Protein AF-A0A8C9SNJ6-F1 (afdb_monomer_lite)

Sequence (194 aa):
MWCLNHKYCTAIKCVCHSENINIASQFKDGAECLGDKQKNCTLKVKNITDTDAGEYRFRFITAKNKWTGQDGVTLNITELRVLMNSSSGNGTIREGDSVHLTCESLNCSLNQSEFIWVKDKQRLLETHSTLHFSSVSSRHEGNYSCALKGGGDRSEEFQLDIQGEKFTLYLLIQSNHNVLPRSILISFSIDTSA

Secondary structure (DSSP, 8-state):
-EEES-TT---SSBSB-TTS-SB-GGGTTTEEE---SSS---EEE-S--GGG-EEEEEEEE-SS-EEE-SS-EEEP---EEEEEEETTTTSPPBTT--EEEEEEESS---TTPPEEEEETTEE-S--SSEEEESS--GGG-EEEEEEETT--PPPPPEEE--B---EEEEEEEEEETTSSS-EEEEEEEEEE--

Structure (mmCIF, N/CA/C/O backbone):
data_AF-A0A8C9SNJ6-F1
#
_entry.id   AF-A0A8C9SNJ6-F1
#
loop_
_atom_site.group_PDB
_atom_site.id
_atom_site.type_symbol
_atom_site.label_atom_id
_atom_site.label_alt_id
_atom_site.label_comp_id
_atom_site.label_asym_id
_atom_site.label_entity_id
_atom_site.label_seq_id
_atom_site.pdbx_PDB_ins_code
_atom_site.Cartn_x
_atom_site.Cartn_y
_atom_site.Cartn_z
_atom_site.occupancy
_atom_site.B_iso_or_equiv
_atom_site.auth_seq_id
_atom_site.auth_comp_id
_atom_site.auth_asym_id
_atom_site.auth_atom_id
_atom_site.pdbx_PDB_model_num
ATOM 1 N N . MET A 1 1 ? 14.482 -0.528 -24.121 1.00 91.38 1 MET A N 1
ATOM 2 C CA . MET A 1 1 ? 14.442 -1.718 -23.243 1.00 91.38 1 MET A CA 1
ATOM 3 C C . MET A 1 1 ? 14.424 -1.273 -21.793 1.00 91.38 1 MET A C 1
ATOM 5 O O . MET A 1 1 ? 14.897 -0.179 -21.504 1.00 91.38 1 MET A O 1
ATOM 9 N N . TRP A 1 2 ? 13.897 -2.110 -20.908 1.00 94.50 2 TRP A N 1
ATOM 10 C CA . TRP A 1 2 ? 13.759 -1.843 -19.478 1.00 94.50 2 TRP A CA 1
ATOM 11 C C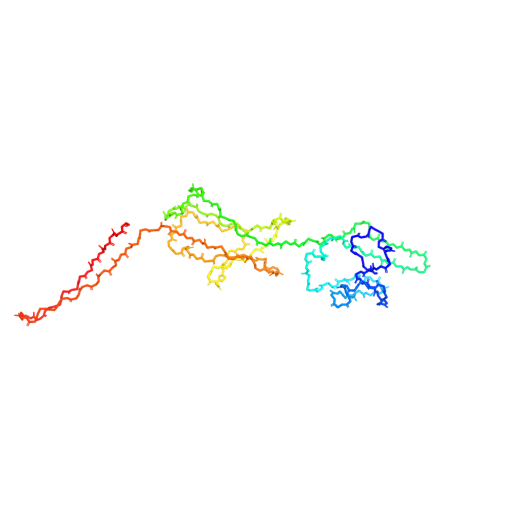 . TRP A 1 2 ? 14.491 -2.896 -18.656 1.00 94.50 2 TRP A C 1
ATOM 13 O O . TRP A 1 2 ? 14.421 -4.080 -18.980 1.00 94.50 2 TRP A O 1
ATOM 23 N N . CYS A 1 3 ? 15.168 -2.481 -17.589 1.00 94.50 3 CYS A N 1
ATOM 24 C CA . CYS A 1 3 ? 15.855 -3.374 -16.658 1.00 94.50 3 CYS A CA 1
ATOM 25 C C . CYS A 1 3 ? 15.488 -3.046 -15.213 1.00 94.50 3 CYS A C 1
ATOM 27 O O . CYS A 1 3 ? 15.275 -1.879 -14.898 1.00 94.50 3 CYS A O 1
ATOM 29 N N . LEU A 1 4 ? 15.505 -4.064 -14.356 1.00 94.62 4 LEU A N 1
ATOM 30 C CA . LEU A 1 4 ? 15.322 -3.962 -12.911 1.00 94.62 4 LEU A CA 1
ATOM 31 C C . LEU A 1 4 ? 16.680 -4.115 -12.214 1.00 94.62 4 LEU A C 1
ATOM 33 O O . LEU A 1 4 ? 17.460 -4.995 -12.581 1.00 94.62 4 LEU A O 1
ATOM 37 N N . ASN A 1 5 ? 16.969 -3.249 -11.242 1.00 92.69 5 ASN A N 1
ATOM 38 C CA . ASN A 1 5 ? 18.152 -3.280 -10.374 1.00 92.69 5 ASN A CA 1
ATOM 39 C C . ASN A 1 5 ? 19.493 -3.361 -11.131 1.00 92.69 5 ASN A C 1
ATOM 41 O O . ASN A 1 5 ? 20.468 -3.935 -10.652 1.00 92.69 5 ASN A O 1
ATOM 45 N N . HIS A 1 6 ? 19.564 -2.765 -12.330 1.00 92.44 6 HIS A N 1
ATOM 46 C CA . HIS A 1 6 ? 20.772 -2.773 -13.156 1.00 92.44 6 HIS A CA 1
ATOM 47 C C . HIS A 1 6 ? 21.162 -1.367 -13.622 1.00 92.44 6 HIS A C 1
ATOM 49 O O . HIS A 1 6 ? 20.587 -0.826 -14.570 1.00 92.44 6 HIS A O 1
ATOM 55 N N . LYS A 1 7 ? 22.228 -0.818 -13.023 1.00 88.88 7 LYS A N 1
ATOM 56 C CA . LYS A 1 7 ? 22.688 0.575 -13.190 1.00 88.88 7 LYS A CA 1
ATOM 57 C C . LYS A 1 7 ? 22.770 1.060 -14.640 1.00 88.88 7 LYS A C 1
ATOM 59 O O . LYS A 1 7 ? 22.282 2.133 -14.962 1.00 88.88 7 LYS A O 1
ATOM 64 N N . TYR A 1 8 ? 23.349 0.255 -15.528 1.00 89.50 8 TYR A N 1
ATOM 65 C CA . TYR A 1 8 ? 23.522 0.623 -16.942 1.00 89.50 8 TYR A CA 1
ATOM 66 C C . TYR A 1 8 ? 22.548 -0.080 -17.891 1.00 89.50 8 TYR A C 1
ATOM 68 O O . TYR A 1 8 ? 22.659 0.074 -19.104 1.00 89.50 8 TYR A O 1
ATOM 76 N N . CYS A 1 9 ? 21.628 -0.891 -17.356 1.00 90.25 9 CYS A N 1
ATOM 77 C CA . CYS A 1 9 ? 20.734 -1.758 -18.126 1.00 90.25 9 CYS A CA 1
ATOM 78 C C . CYS A 1 9 ? 21.440 -2.511 -19.289 1.00 90.25 9 CYS A C 1
ATOM 80 O O . CYS A 1 9 ? 20.944 -2.581 -20.408 1.00 90.25 9 CYS A O 1
ATOM 82 N N . THR A 1 10 ? 22.643 -3.042 -19.038 1.00 88.06 10 THR A N 1
ATOM 83 C CA . THR A 1 10 ? 23.445 -3.836 -19.995 1.00 88.06 10 THR A CA 1
ATOM 84 C C . THR A 1 10 ? 23.359 -5.341 -19.733 1.00 88.06 10 THR A C 1
ATOM 86 O O . THR A 1 10 ? 24.115 -6.103 -20.330 1.00 88.06 10 THR A O 1
ATOM 89 N N . ALA A 1 11 ? 22.482 -5.768 -18.821 1.00 77.06 11 ALA A N 1
ATOM 90 C CA . ALA A 1 11 ? 22.301 -7.169 -18.470 1.00 77.06 11 ALA A CA 1
ATOM 91 C C . ALA A 1 11 ? 21.879 -8.023 -19.671 1.00 77.06 11 ALA A C 1
ATOM 93 O O . ALA A 1 11 ? 21.174 -7.564 -20.570 1.00 77.06 11 ALA A O 1
ATOM 94 N N . ILE A 1 12 ? 22.253 -9.306 -19.614 1.00 81.62 12 ILE A N 1
ATOM 95 C CA . ILE A 1 12 ? 21.814 -10.328 -20.575 1.00 81.62 12 ILE A CA 1
ATOM 96 C C . ILE A 1 12 ? 20.298 -10.525 -20.506 1.00 81.62 12 ILE A C 1
ATOM 98 O O . ILE A 1 12 ? 19.691 -10.863 -21.512 1.00 81.62 12 ILE A O 1
ATOM 102 N N . LYS A 1 13 ? 19.684 -10.323 -19.334 1.00 91.44 13 LYS A N 1
ATOM 103 C CA . LYS A 1 13 ? 18.236 -10.420 -19.145 1.00 91.44 13 LYS A CA 1
ATOM 104 C C . LYS A 1 13 ? 17.650 -9.060 -18.789 1.00 91.44 13 LYS A C 1
ATOM 106 O O . LYS A 1 13 ? 18.221 -8.329 -17.984 1.00 91.44 13 LYS A O 1
ATOM 111 N N . CYS A 1 14 ? 16.502 -8.743 -19.366 1.00 93.19 14 CYS A N 1
ATOM 112 C CA . CYS A 1 14 ? 15.798 -7.486 -19.161 1.00 93.19 14 CYS A CA 1
ATOM 113 C C . CYS A 1 14 ? 14.335 -7.728 -18.764 1.00 93.19 14 CYS A C 1
ATOM 115 O O . CYS A 1 14 ? 13.814 -8.831 -18.929 1.00 93.19 14 CYS A O 1
ATOM 117 N N . VAL A 1 15 ? 13.693 -6.693 -18.222 1.00 95.06 15 VAL A N 1
ATOM 118 C CA . VAL A 1 15 ? 12.260 -6.702 -17.890 1.00 95.06 15 VAL A CA 1
ATOM 119 C C . VAL A 1 15 ? 11.449 -6.703 -19.176 1.00 95.06 15 VAL A C 1
ATOM 121 O O . VAL A 1 15 ? 10.517 -7.477 -19.330 1.00 95.06 15 VAL A O 1
ATOM 124 N N . CYS A 1 16 ? 11.830 -5.854 -20.130 1.00 94.31 16 CYS A N 1
ATOM 125 C CA . CYS A 1 16 ? 11.184 -5.821 -21.430 1.00 94.31 16 CYS A CA 1
ATOM 126 C C . CYS A 1 16 ? 12.114 -5.286 -22.526 1.00 94.31 16 CYS A C 1
ATOM 128 O O . CYS A 1 16 ? 12.891 -4.346 -22.313 1.00 94.31 16 CYS A O 1
ATOM 130 N N . HIS A 1 17 ? 11.997 -5.850 -23.730 1.00 92.44 17 HIS A N 1
ATOM 131 C CA . HIS A 1 17 ? 12.720 -5.422 -24.924 1.00 92.44 17 HIS A CA 1
ATOM 132 C C . HIS A 1 17 ? 11.751 -5.202 -26.086 1.00 92.44 17 HIS A C 1
ATOM 134 O O . HIS A 1 17 ? 10.900 -6.041 -26.343 1.00 92.44 17 HIS A O 1
ATOM 140 N N . SER A 1 18 ? 11.943 -4.137 -26.868 1.00 89.56 18 SER A N 1
ATOM 141 C CA . SER A 1 18 ? 11.094 -3.795 -28.026 1.00 89.56 18 SER A CA 1
ATOM 142 C C . SER A 1 18 ? 11.122 -4.815 -29.172 1.00 89.56 18 SER A C 1
ATOM 144 O O . SER A 1 18 ? 10.389 -4.678 -30.140 1.00 89.56 18 SER A O 1
ATOM 146 N N . GLU A 1 19 ? 12.030 -5.784 -29.103 1.00 89.00 19 GLU A N 1
ATOM 147 C CA . GLU A 1 19 ? 12.184 -6.864 -30.091 1.00 89.00 19 GLU A CA 1
ATOM 148 C C . GLU A 1 19 ? 11.872 -8.230 -29.466 1.00 89.00 19 GLU A C 1
ATOM 150 O O . GLU A 1 19 ? 12.148 -9.259 -30.065 1.00 89.00 19 GLU A O 1
ATOM 155 N N . ASN A 1 20 ? 11.329 -8.243 -28.241 1.00 88.25 20 ASN A N 1
ATOM 156 C CA . ASN A 1 20 ? 10.995 -9.447 -27.480 1.00 88.25 20 ASN A CA 1
ATOM 157 C C . ASN A 1 20 ? 12.161 -10.435 -27.286 1.00 88.25 20 ASN A C 1
ATOM 159 O O . ASN A 1 20 ? 11.959 -11.632 -27.095 1.00 88.25 20 ASN A O 1
ATOM 163 N N . ILE A 1 21 ? 13.395 -9.929 -27.291 1.00 89.62 21 ILE A N 1
ATOM 164 C CA . ILE A 1 21 ? 14.611 -10.705 -27.032 1.00 89.62 21 ILE A CA 1
ATOM 165 C C . ILE A 1 21 ? 15.071 -10.529 -25.588 1.00 89.62 21 ILE A C 1
ATOM 167 O O . ILE A 1 21 ? 14.848 -9.480 -24.983 1.00 89.62 21 ILE A O 1
ATOM 171 N N . ASN A 1 22 ? 15.786 -11.527 -25.059 1.00 91.12 22 ASN A N 1
ATOM 172 C CA . ASN A 1 22 ? 16.511 -11.403 -23.791 1.00 91.12 22 ASN A CA 1
ATOM 173 C C . ASN A 1 22 ? 15.625 -11.007 -22.589 1.00 91.12 22 ASN A C 1
ATOM 175 O O . ASN A 1 22 ? 16.096 -10.389 -21.637 1.00 91.12 22 ASN A O 1
ATOM 179 N N . ILE A 1 23 ? 14.334 -11.349 -22.616 1.00 93.75 23 ILE A N 1
ATOM 180 C CA . ILE A 1 23 ? 13.401 -11.085 -21.513 1.00 93.75 23 ILE A CA 1
ATOM 181 C C . ILE A 1 23 ? 13.601 -12.152 -20.429 1.00 93.75 23 ILE A C 1
ATOM 183 O O . ILE A 1 23 ? 13.622 -13.354 -20.718 1.00 93.75 23 ILE A O 1
ATOM 187 N N . ALA A 1 24 ? 13.781 -11.720 -19.178 1.00 93.31 24 ALA A N 1
ATOM 188 C CA . ALA A 1 24 ? 13.843 -12.624 -18.033 1.00 93.31 24 ALA A CA 1
ATOM 189 C C . ALA A 1 24 ? 12.543 -13.435 -17.917 1.00 93.31 24 ALA A C 1
ATOM 191 O O . ALA A 1 24 ? 11.456 -12.921 -18.157 1.00 93.31 24 ALA A O 1
ATOM 192 N N . SER A 1 25 ? 12.649 -14.710 -17.536 1.00 91.31 25 SER A N 1
ATOM 193 C CA . SER A 1 25 ? 11.509 -15.636 -17.504 1.00 91.31 25 SER A CA 1
ATOM 194 C C . SER A 1 25 ? 10.341 -15.124 -16.662 1.00 91.31 25 SER A C 1
ATOM 196 O O . SER A 1 25 ? 9.205 -15.295 -17.081 1.00 91.31 25 SER A O 1
ATOM 198 N N . GLN A 1 26 ? 10.617 -14.446 -15.544 1.00 90.31 26 GLN A N 1
ATOM 199 C CA . GLN A 1 26 ? 9.587 -13.868 -14.673 1.00 90.31 26 GLN A CA 1
ATOM 200 C C . GLN A 1 26 ? 8.760 -12.745 -15.331 1.00 90.31 26 GLN A C 1
ATOM 202 O O . GLN A 1 26 ? 7.643 -12.487 -14.911 1.00 90.31 26 GLN A O 1
ATOM 207 N N . PHE A 1 27 ? 9.276 -12.102 -16.384 1.00 92.44 27 PHE A N 1
ATOM 208 C CA . PHE A 1 27 ? 8.639 -10.942 -17.016 1.00 92.44 27 PHE A CA 1
ATOM 209 C C . PHE A 1 27 ? 7.996 -11.248 -18.372 1.00 92.44 27 PHE A C 1
ATOM 211 O O . PHE A 1 27 ? 7.379 -10.359 -18.949 1.00 92.44 27 PHE A O 1
ATOM 218 N N . LYS A 1 28 ? 8.101 -12.482 -18.891 1.00 90.19 28 LYS A N 1
ATOM 219 C CA . LYS A 1 28 ? 7.581 -12.834 -20.228 1.00 90.19 28 LYS A CA 1
ATOM 220 C C . LYS A 1 28 ? 6.082 -12.567 -20.392 1.00 90.19 28 LYS A C 1
ATOM 222 O O . LYS A 1 28 ? 5.690 -12.049 -21.430 1.00 90.19 28 LYS A O 1
ATOM 227 N N . ASP A 1 29 ? 5.294 -12.864 -19.361 1.00 88.94 29 ASP A N 1
ATOM 228 C CA . ASP A 1 29 ? 3.846 -12.600 -19.323 1.00 88.94 29 ASP A CA 1
ATOM 229 C C . ASP A 1 29 ? 3.478 -11.480 -18.328 1.00 88.94 29 ASP A C 1
ATOM 231 O O . ASP A 1 29 ? 2.352 -10.976 -18.312 1.00 88.94 29 ASP A O 1
ATOM 235 N N . GLY A 1 30 ? 4.447 -11.080 -17.497 1.00 91.44 30 GLY A N 1
ATOM 236 C CA . GLY A 1 30 ? 4.298 -10.079 -16.440 1.00 91.44 30 GLY A CA 1
ATOM 237 C C . GLY A 1 30 ? 4.650 -8.653 -16.863 1.00 91.44 30 GLY A C 1
ATOM 238 O O . GLY A 1 30 ? 4.304 -7.721 -16.145 1.0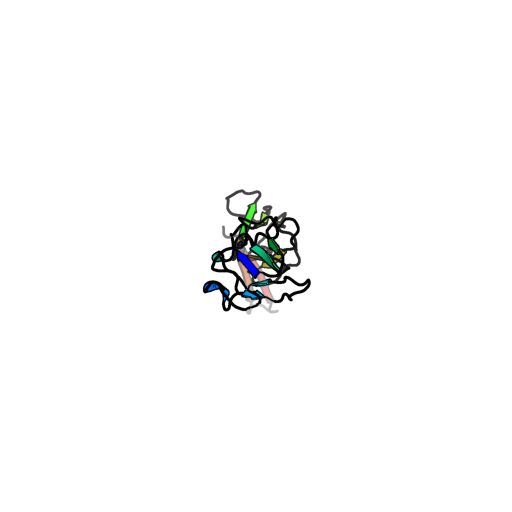0 91.44 30 GLY A O 1
ATOM 239 N N . ALA A 1 31 ? 5.306 -8.440 -18.009 1.00 94.56 31 ALA A N 1
ATOM 240 C CA . ALA A 1 31 ? 5.682 -7.104 -18.466 1.00 94.56 31 ALA A CA 1
ATOM 241 C C . ALA A 1 31 ? 5.481 -6.895 -19.974 1.00 94.56 31 ALA A C 1
ATOM 243 O O . ALA A 1 31 ? 5.779 -7.757 -20.794 1.00 94.56 31 ALA A O 1
ATOM 244 N N . GLU A 1 32 ? 5.027 -5.698 -20.346 1.00 93.50 32 GLU A N 1
ATOM 245 C CA . GLU A 1 32 ? 4.772 -5.286 -21.726 1.00 93.50 32 GLU A CA 1
ATOM 246 C C . GLU A 1 32 ? 5.430 -3.936 -22.025 1.00 93.50 32 GLU A C 1
ATOM 248 O O . GLU A 1 32 ? 5.264 -2.954 -21.295 1.00 93.50 32 GLU A O 1
ATOM 253 N N . CYS A 1 33 ? 6.149 -3.861 -23.145 1.00 92.44 33 CYS A N 1
ATOM 254 C CA . CYS A 1 33 ? 6.659 -2.603 -23.679 1.00 92.44 33 CYS A CA 1
ATOM 255 C C . CYS A 1 33 ? 5.548 -1.956 -24.501 1.00 92.44 33 CYS A C 1
ATOM 257 O O . CYS A 1 33 ? 5.329 -2.336 -25.647 1.00 92.44 33 CYS A O 1
ATOM 259 N N . LEU A 1 34 ? 4.870 -0.968 -23.923 1.00 93.44 34 LEU A N 1
ATOM 260 C CA . LEU A 1 34 ? 3.848 -0.180 -24.621 1.00 93.44 34 LEU A CA 1
ATOM 261 C C . LEU A 1 34 ? 4.439 1.029 -25.360 1.00 93.44 34 LEU A C 1
ATOM 263 O O . LEU A 1 34 ? 3.727 1.750 -26.056 1.00 93.44 34 LEU A O 1
ATOM 267 N N . GLY A 1 35 ? 5.732 1.281 -25.162 1.00 89.19 35 GLY A N 1
ATOM 268 C CA . GLY A 1 35 ? 6.478 2.317 -25.858 1.00 89.19 35 GLY A CA 1
ATOM 269 C C . GLY A 1 35 ? 6.668 2.058 -27.356 1.00 89.19 35 GLY A C 1
ATOM 270 O O . GLY A 1 35 ? 6.448 0.961 -27.866 1.00 89.19 35 GLY A O 1
ATOM 271 N N . ASP A 1 36 ? 7.151 3.083 -28.048 1.00 87.25 36 ASP A N 1
ATOM 272 C CA . ASP A 1 36 ? 7.521 3.064 -29.458 1.00 87.25 36 ASP A CA 1
ATOM 273 C C . ASP A 1 36 ? 9.031 3.301 -29.645 1.00 87.25 36 ASP A C 1
ATOM 275 O O . ASP A 1 36 ? 9.800 3.466 -28.697 1.00 87.25 36 ASP A O 1
ATOM 279 N N . LYS A 1 37 ? 9.488 3.287 -30.903 1.00 85.06 37 LYS A N 1
ATOM 280 C CA . LYS A 1 37 ? 10.886 3.589 -31.262 1.00 85.06 37 LYS A CA 1
ATOM 281 C C . LYS A 1 37 ? 11.150 5.097 -31.429 1.00 85.06 37 LYS A C 1
ATOM 283 O O . LYS A 1 37 ? 12.159 5.463 -32.026 1.00 85.06 37 LYS A O 1
ATOM 288 N N . GLN A 1 38 ? 10.249 5.963 -30.961 1.00 84.38 38 GLN A N 1
ATOM 289 C CA . GLN A 1 38 ? 10.337 7.416 -31.106 1.00 84.38 38 GLN A CA 1
ATOM 290 C C . GLN A 1 38 ? 10.505 8.104 -29.748 1.00 84.38 38 GLN A C 1
ATOM 292 O O . GLN A 1 38 ? 11.626 8.424 -29.357 1.00 84.38 38 GLN A O 1
ATOM 297 N N . LYS A 1 39 ? 9.401 8.374 -29.050 1.00 86.81 39 LYS A N 1
ATOM 298 C CA . LYS A 1 39 ? 9.372 9.184 -27.821 1.00 86.81 39 LYS A CA 1
ATOM 299 C C . LYS A 1 39 ? 8.666 8.480 -26.670 1.00 86.81 39 LYS A C 1
ATOM 301 O O . LYS A 1 39 ? 8.880 8.851 -25.519 1.00 86.81 39 LYS A O 1
ATOM 306 N N . ASN A 1 40 ? 7.835 7.482 -26.953 1.00 90.06 40 ASN A N 1
ATOM 307 C CA . ASN A 1 40 ? 7.092 6.784 -25.923 1.00 90.06 40 ASN A CA 1
ATOM 308 C C . ASN A 1 40 ? 7.946 5.641 -25.377 1.00 90.06 40 ASN A C 1
ATOM 310 O O . ASN A 1 40 ? 8.278 4.708 -26.096 1.00 90.06 40 ASN A O 1
ATOM 314 N N . CYS A 1 41 ? 8.297 5.696 -24.096 1.00 89.88 41 CYS A N 1
ATOM 315 C CA . CYS A 1 41 ? 9.122 4.669 -23.460 1.00 89.88 41 CYS A CA 1
ATOM 316 C C . CYS A 1 41 ? 8.321 3.797 -22.483 1.00 89.88 41 CYS A C 1
ATOM 318 O O . CYS A 1 41 ? 8.925 3.084 -21.696 1.00 89.88 41 CYS A O 1
ATOM 320 N N . THR A 1 42 ? 6.986 3.835 -22.515 1.00 93.56 42 THR A N 1
ATOM 321 C CA . THR A 1 42 ? 6.116 3.238 -21.486 1.00 93.56 42 THR A CA 1
ATOM 322 C C . THR A 1 42 ? 6.345 1.733 -21.279 1.00 93.56 42 THR A C 1
ATOM 324 O O . THR A 1 42 ? 6.359 0.948 -22.231 1.00 93.56 42 THR A O 1
ATOM 327 N N . LEU A 1 43 ? 6.482 1.333 -20.011 1.00 94.75 43 LEU A N 1
ATOM 328 C CA . LEU A 1 43 ? 6.480 -0.050 -19.530 1.00 94.75 43 LEU A CA 1
ATOM 329 C C . LEU A 1 43 ? 5.195 -0.297 -18.740 1.00 94.75 43 LEU A C 1
ATOM 331 O O . LEU A 1 43 ? 4.833 0.513 -17.891 1.00 94.75 43 LEU A O 1
ATOM 335 N N . LYS A 1 44 ? 4.545 -1.434 -18.977 1.00 94.69 44 LYS A N 1
ATOM 336 C CA . LYS A 1 44 ? 3.457 -1.934 -18.138 1.00 94.69 44 LYS A CA 1
ATOM 337 C C . LYS A 1 44 ? 3.911 -3.217 -17.459 1.00 94.69 44 LYS A C 1
ATOM 339 O O . LYS A 1 44 ? 4.213 -4.180 -18.150 1.00 94.69 44 LYS A O 1
ATOM 344 N N . VAL A 1 45 ? 3.937 -3.229 -16.131 1.00 94.38 45 VAL A N 1
ATOM 345 C CA . VAL A 1 45 ? 4.151 -4.439 -15.321 1.00 94.38 45 VAL A CA 1
ATOM 346 C C . VAL A 1 45 ? 2.799 -4.862 -14.745 1.00 94.38 45 VAL A C 1
ATOM 348 O O . VAL A 1 45 ? 1.984 -4.010 -14.388 1.00 94.38 45 VAL A O 1
ATOM 351 N N . LYS A 1 46 ? 2.516 -6.162 -14.732 1.00 92.00 46 LYS A N 1
ATOM 352 C CA . LYS A 1 46 ? 1.246 -6.763 -14.311 1.00 92.00 46 LYS A CA 1
ATOM 353 C C . LYS A 1 46 ? 1.483 -7.674 -13.116 1.00 92.00 46 LYS A C 1
ATOM 355 O O . LYS A 1 46 ? 2.556 -8.253 -13.015 1.00 92.00 46 LYS A O 1
ATOM 360 N N . ASN A 1 47 ? 0.447 -7.852 -12.292 1.00 87.81 47 ASN A N 1
ATOM 361 C CA . ASN A 1 47 ? 0.450 -8.775 -11.151 1.00 87.81 47 ASN A CA 1
ATOM 362 C C . ASN A 1 47 ? 1.709 -8.608 -10.289 1.00 87.81 47 ASN A C 1
ATOM 364 O O . ASN A 1 47 ? 2.432 -9.567 -10.042 1.00 87.81 47 ASN A O 1
ATOM 368 N N . ILE A 1 48 ? 1.982 -7.353 -9.925 1.00 88.56 48 ILE A N 1
ATOM 369 C CA . ILE A 1 48 ? 3.191 -6.938 -9.218 1.00 88.56 48 ILE A CA 1
ATOM 370 C C . ILE A 1 48 ? 3.263 -7.655 -7.862 1.00 88.56 48 ILE A C 1
ATOM 372 O O . ILE A 1 48 ? 2.287 -7.671 -7.116 1.00 88.56 48 ILE A O 1
ATOM 376 N N . THR A 1 49 ? 4.429 -8.211 -7.549 1.00 88.06 49 THR A N 1
ATOM 377 C CA . THR A 1 49 ? 4.764 -8.870 -6.277 1.00 88.06 49 THR A CA 1
ATOM 378 C C . THR A 1 49 ? 6.007 -8.238 -5.665 1.00 88.06 49 THR A C 1
ATOM 380 O O . THR A 1 49 ? 6.752 -7.562 -6.369 1.00 88.06 49 THR A O 1
ATOM 383 N N . ASP A 1 50 ? 6.322 -8.529 -4.400 1.00 86.31 50 ASP A N 1
ATOM 384 C CA . ASP A 1 50 ? 7.528 -8.010 -3.728 1.00 86.31 50 ASP A CA 1
ATOM 385 C C . ASP A 1 50 ? 8.833 -8.230 -4.515 1.00 86.31 50 ASP A C 1
ATOM 387 O O . ASP A 1 50 ? 9.773 -7.444 -4.407 1.00 86.31 50 ASP A O 1
ATOM 391 N N . THR A 1 51 ? 8.897 -9.271 -5.353 1.00 89.19 51 THR A N 1
ATOM 392 C CA . THR A 1 51 ? 10.073 -9.562 -6.193 1.00 89.19 51 THR A CA 1
ATOM 393 C C . THR A 1 51 ? 10.260 -8.598 -7.367 1.00 89.19 51 THR A C 1
ATOM 395 O O . THR A 1 51 ? 11.352 -8.522 -7.936 1.00 89.19 51 THR A O 1
ATOM 398 N N . ASP A 1 52 ? 9.220 -7.840 -7.705 1.00 91.44 52 ASP A N 1
ATOM 399 C CA . ASP A 1 52 ? 9.227 -6.816 -8.744 1.00 91.44 52 ASP A CA 1
ATOM 400 C C . ASP A 1 52 ? 9.649 -5.445 -8.200 1.00 91.44 52 ASP A C 1
ATOM 402 O O . ASP A 1 52 ? 9.858 -4.518 -8.987 1.00 91.44 52 ASP A O 1
ATOM 406 N N . ALA A 1 53 ? 9.795 -5.294 -6.878 1.00 92.00 53 ALA A N 1
ATOM 407 C CA . ALA A 1 53 ? 10.282 -4.065 -6.265 1.00 92.00 53 ALA A CA 1
ATOM 408 C C . ALA A 1 53 ? 11.749 -3.785 -6.627 1.00 92.00 53 ALA A C 1
ATOM 410 O O . ALA A 1 53 ? 12.587 -4.680 -6.795 1.00 92.00 53 ALA A O 1
ATOM 411 N N . GLY A 1 54 ? 12.078 -2.500 -6.704 1.00 92.81 54 GLY A N 1
ATOM 412 C CA . GLY A 1 54 ? 13.426 -2.026 -6.970 1.00 92.81 54 GLY A CA 1
ATOM 413 C C . GLY A 1 54 ? 13.483 -0.976 -8.067 1.00 92.81 54 GLY A C 1
ATOM 414 O O . GLY A 1 54 ? 12.492 -0.356 -8.444 1.00 92.81 54 GLY A O 1
ATOM 415 N N . GLU A 1 55 ? 14.688 -0.741 -8.561 1.00 94.19 55 GLU A N 1
ATOM 416 C CA . GLU A 1 55 ? 14.976 0.381 -9.437 1.00 94.19 55 GLU A CA 1
ATOM 417 C C . GLU A 1 55 ? 14.895 -0.014 -10.913 1.00 94.19 55 GLU A C 1
ATOM 419 O O . GLU A 1 55 ? 15.739 -0.743 -11.445 1.00 94.19 55 GLU A O 1
ATOM 424 N N . TYR A 1 56 ? 13.892 0.523 -11.596 1.00 95.06 56 TYR A N 1
ATOM 425 C CA . TYR A 1 56 ? 13.687 0.366 -13.024 1.00 95.06 56 TYR A CA 1
ATOM 426 C C . TYR A 1 56 ? 14.460 1.424 -13.797 1.00 95.06 56 TYR A C 1
ATOM 428 O O . TYR A 1 56 ? 14.404 2.618 -13.504 1.00 95.06 56 TYR A O 1
ATOM 436 N N . ARG A 1 57 ? 15.160 0.996 -14.846 1.00 93.94 57 ARG A N 1
ATOM 437 C CA . ARG A 1 57 ? 15.844 1.900 -15.772 1.00 93.94 57 ARG A CA 1
ATOM 438 C C . ARG A 1 57 ? 15.484 1.600 -17.206 1.00 93.94 57 ARG A C 1
ATOM 440 O O . ARG A 1 57 ? 15.487 0.447 -17.642 1.00 93.94 57 ARG A O 1
ATOM 447 N N . PHE A 1 58 ? 15.272 2.671 -17.956 1.00 92.44 58 PHE A N 1
ATOM 448 C CA . PHE A 1 58 ? 15.128 2.612 -19.396 1.00 92.44 58 PHE A CA 1
ATOM 449 C C . PHE A 1 58 ? 16.482 2.789 -20.087 1.00 92.44 58 PHE A C 1
ATOM 451 O O . PHE A 1 58 ? 17.274 3.673 -19.749 1.00 92.44 58 PHE A O 1
ATOM 458 N N . ARG A 1 59 ? 16.727 1.959 -21.101 1.00 91.44 59 ARG A N 1
ATOM 459 C CA . ARG A 1 59 ? 17.861 2.066 -22.018 1.00 91.44 59 ARG A CA 1
ATOM 460 C C . ARG A 1 59 ? 17.375 2.083 -23.454 1.00 91.44 59 ARG A C 1
ATOM 462 O O . ARG A 1 59 ? 16.630 1.192 -23.870 1.00 91.44 59 ARG A O 1
ATOM 469 N N . PHE A 1 60 ? 17.862 3.040 -24.231 1.00 89.69 60 PHE A N 1
ATOM 470 C CA . PHE A 1 60 ? 17.655 3.066 -25.673 1.00 89.69 60 PHE A CA 1
ATOM 471 C C . PHE A 1 60 ? 18.984 2.983 -26.415 1.00 89.69 60 PHE A C 1
ATOM 473 O O . PHE A 1 60 ? 20.040 3.410 -25.940 1.00 89.69 60 PHE A O 1
ATOM 480 N N . ILE A 1 61 ? 18.918 2.363 -27.586 1.00 88.38 61 ILE A N 1
ATOM 481 C CA . ILE A 1 61 ? 20.062 2.066 -28.434 1.00 88.38 61 ILE A CA 1
ATOM 482 C C . ILE A 1 61 ? 19.739 2.626 -29.811 1.00 88.38 61 ILE A C 1
ATOM 484 O O . ILE A 1 61 ? 18.691 2.337 -30.381 1.00 88.38 61 ILE A O 1
ATOM 488 N N . THR A 1 62 ? 20.648 3.439 -30.326 1.00 88.19 62 THR A N 1
ATOM 489 C CA . THR A 1 62 ? 20.625 3.951 -31.696 1.00 88.19 62 THR A CA 1
ATOM 490 C C . THR A 1 62 ? 21.805 3.359 -32.459 1.00 88.19 62 THR A C 1
ATOM 492 O O . THR A 1 62 ? 22.714 2.789 -31.854 1.00 88.19 62 THR A O 1
ATOM 495 N N . ALA A 1 63 ? 21.844 3.552 -33.778 1.00 89.88 63 ALA A N 1
ATOM 496 C CA . ALA A 1 63 ? 22.986 3.131 -34.589 1.00 89.88 63 ALA A CA 1
ATOM 497 C C . ALA A 1 63 ? 24.319 3.764 -34.135 1.00 89.88 63 ALA A C 1
ATOM 499 O O . ALA A 1 63 ? 25.373 3.173 -34.334 1.00 89.88 63 ALA A O 1
ATOM 500 N N . LYS A 1 64 ? 24.277 4.959 -33.523 1.00 92.25 64 LYS A N 1
ATOM 501 C CA . LYS A 1 64 ? 25.476 5.720 -33.135 1.00 92.25 64 LYS A CA 1
ATOM 502 C C . LYS A 1 64 ? 25.820 5.604 -31.653 1.00 92.25 64 LYS A C 1
ATOM 504 O O . LYS A 1 64 ? 26.991 5.593 -31.309 1.00 92.25 64 LYS A O 1
ATOM 509 N N . ASN A 1 65 ? 24.815 5.553 -30.780 1.00 90.56 65 ASN A N 1
ATOM 510 C CA . ASN A 1 65 ? 24.990 5.690 -29.333 1.00 90.56 65 ASN A CA 1
ATOM 511 C C . ASN A 1 65 ? 24.022 4.822 -28.525 1.00 90.56 65 ASN A C 1
ATOM 513 O O . ASN A 1 65 ? 22.947 4.447 -29.002 1.00 90.56 65 ASN A O 1
ATOM 517 N N . LYS A 1 66 ? 24.384 4.570 -27.262 1.00 91.62 66 LYS A N 1
ATOM 518 C CA . LYS A 1 66 ? 23.562 3.867 -26.269 1.00 91.62 66 LYS A CA 1
ATOM 519 C C . LYS A 1 66 ? 23.450 4.722 -25.015 1.00 91.62 66 LYS A C 1
ATOM 521 O O . LYS A 1 66 ? 24.470 5.169 -24.502 1.00 91.62 66 LYS A O 1
ATOM 526 N N . TRP A 1 67 ? 22.236 4.888 -24.510 1.00 90.38 67 TRP A N 1
ATOM 527 C CA . TRP A 1 67 ? 21.964 5.741 -23.356 1.00 90.38 67 TRP A CA 1
ATOM 528 C C . TRP A 1 67 ? 21.054 5.032 -22.364 1.00 90.38 67 TRP A C 1
ATOM 530 O O . TRP A 1 67 ? 20.145 4.294 -22.745 1.00 90.38 67 TRP A O 1
ATOM 540 N N . THR A 1 68 ? 21.304 5.267 -21.083 1.00 91.94 68 THR A N 1
ATOM 541 C CA . THR A 1 68 ? 20.468 4.802 -19.975 1.00 91.94 68 THR A CA 1
ATOM 542 C C . THR A 1 68 ? 20.152 6.003 -19.110 1.00 91.94 68 THR A C 1
ATOM 544 O O . THR A 1 68 ? 21.047 6.807 -18.860 1.00 91.94 68 THR A O 1
ATOM 547 N N . GLY A 1 69 ? 18.889 6.132 -18.701 1.00 83.62 69 GLY A N 1
ATOM 548 C CA . GLY A 1 69 ? 18.488 7.172 -17.756 1.00 83.62 69 GLY A CA 1
ATOM 549 C C . GLY A 1 69 ? 19.368 7.101 -16.511 1.00 83.62 69 GLY A C 1
ATOM 550 O O . GLY A 1 69 ? 19.544 6.020 -15.946 1.00 83.62 69 GLY A O 1
ATOM 551 N N . GLN A 1 70 ? 19.987 8.228 -16.158 1.00 79.56 70 GLN A N 1
ATOM 552 C CA . GLN A 1 70 ? 20.915 8.300 -15.032 1.00 79.56 70 GLN A CA 1
ATOM 553 C C . GLN A 1 70 ? 20.166 8.062 -13.719 1.00 79.56 70 GLN A C 1
ATOM 555 O O . GLN A 1 70 ? 20.560 7.199 -12.930 1.00 79.56 70 GLN A O 1
ATOM 560 N N . ASP A 1 71 ? 19.026 8.734 -13.585 1.00 83.75 71 ASP A N 1
ATOM 561 C CA . ASP A 1 71 ? 18.075 8.530 -12.505 1.00 83.75 71 ASP A CA 1
ATOM 562 C C . ASP A 1 71 ? 17.090 7.435 -12.936 1.00 83.75 71 ASP A C 1
ATOM 564 O O . ASP A 1 71 ? 16.435 7.528 -13.981 1.00 83.75 71 ASP A O 1
ATOM 568 N N . GLY A 1 72 ? 17.076 6.330 -12.190 1.00 88.56 72 GLY A N 1
ATOM 569 C CA . GLY A 1 72 ? 16.073 5.286 -12.351 1.00 88.56 72 GLY A CA 1
ATOM 570 C C . GLY A 1 72 ? 14.745 5.690 -11.718 1.00 88.56 72 GLY A C 1
ATOM 571 O O . GLY A 1 72 ? 14.619 6.743 -11.098 1.00 88.56 72 GLY A O 1
ATOM 572 N N . VAL A 1 73 ? 13.748 4.826 -11.862 1.00 91.69 73 VAL A N 1
ATOM 573 C CA . VAL A 1 73 ? 12.474 4.934 -11.151 1.00 91.69 73 VAL A CA 1
ATOM 574 C C . VAL A 1 73 ? 12.400 3.786 -10.159 1.00 91.69 73 VAL A C 1
ATOM 576 O O . VAL A 1 73 ? 12.421 2.625 -10.562 1.00 91.69 73 VAL A O 1
ATOM 579 N N . THR A 1 74 ? 12.322 4.096 -8.870 1.00 91.50 74 THR A N 1
ATOM 580 C CA . THR A 1 74 ? 12.191 3.075 -7.829 1.00 91.50 74 THR A CA 1
ATOM 581 C C . THR A 1 74 ? 10.725 2.722 -7.630 1.00 91.50 74 THR A C 1
ATOM 583 O O . THR A 1 74 ? 9.913 3.579 -7.287 1.00 91.50 74 THR A O 1
ATOM 586 N N . LEU A 1 75 ? 10.396 1.451 -7.841 1.00 91.31 75 LEU A N 1
ATOM 587 C CA . LEU A 1 75 ? 9.122 0.866 -7.457 1.00 91.31 75 LEU A CA 1
ATOM 588 C C . LEU A 1 75 ? 9.254 0.302 -6.042 1.00 91.31 75 LEU A C 1
ATOM 590 O O . LEU A 1 75 ? 10.011 -0.647 -5.829 1.00 91.31 75 LEU A O 1
ATOM 594 N N . ASN A 1 76 ? 8.491 0.860 -5.105 1.00 87.00 76 ASN A N 1
ATOM 595 C CA . ASN A 1 76 ? 8.314 0.278 -3.781 1.00 87.00 76 ASN A CA 1
ATOM 596 C C . ASN A 1 76 ? 6.955 -0.412 -3.702 1.00 87.00 76 ASN A C 1
ATOM 598 O O . ASN A 1 76 ? 5.958 0.094 -4.216 1.00 87.00 76 ASN A O 1
ATOM 602 N N . ILE A 1 77 ? 6.934 -1.548 -3.016 1.00 86.94 77 ILE A N 1
ATOM 603 C CA . ILE A 1 77 ? 5.725 -2.303 -2.703 1.00 86.94 77 ILE A CA 1
ATOM 604 C C . ILE A 1 77 ? 5.603 -2.299 -1.186 1.00 86.94 77 ILE A C 1
ATOM 606 O O . ILE A 1 77 ? 6.594 -2.461 -0.471 1.00 86.94 77 ILE A O 1
ATOM 610 N N . THR A 1 78 ? 4.405 -2.012 -0.695 1.00 86.62 78 THR A N 1
ATOM 611 C CA . THR A 1 78 ? 4.135 -1.936 0.735 1.00 86.62 78 THR A CA 1
ATOM 612 C C . THR A 1 78 ? 2.765 -2.500 1.026 1.00 86.62 78 THR A C 1
ATOM 614 O O . THR A 1 78 ? 1.818 -2.307 0.266 1.00 86.62 78 THR A O 1
ATOM 617 N N . GLU A 1 79 ? 2.662 -3.128 2.184 1.00 88.44 79 GLU A N 1
ATOM 618 C CA . GLU A 1 79 ? 1.386 -3.445 2.799 1.00 88.44 79 GLU A CA 1
ATOM 619 C C . GLU A 1 79 ? 0.893 -2.240 3.599 1.00 88.44 79 GLU A C 1
ATOM 621 O O . GLU A 1 79 ? 1.692 -1.454 4.128 1.00 88.44 79 GLU A O 1
ATOM 626 N N . LEU A 1 80 ? -0.429 -2.114 3.694 1.00 92.38 80 LEU A N 1
ATOM 627 C CA . LEU A 1 80 ? -1.089 -1.179 4.594 1.00 92.38 80 LEU A CA 1
ATOM 628 C C . LEU A 1 80 ? -1.478 -1.891 5.884 1.00 92.38 80 LEU A C 1
ATOM 630 O O . LEU A 1 80 ? -1.900 -3.048 5.864 1.00 92.38 80 LEU A O 1
ATOM 634 N N . ARG A 1 81 ? -1.381 -1.181 7.006 1.00 93.75 81 ARG A N 1
ATOM 635 C CA . ARG A 1 81 ? -1.806 -1.667 8.321 1.00 93.75 81 ARG A CA 1
ATOM 636 C C . ARG A 1 81 ? -2.543 -0.574 9.072 1.00 93.75 81 ARG A C 1
ATOM 638 O O . ARG A 1 81 ? -2.228 0.605 8.933 1.00 93.75 81 ARG A O 1
ATOM 645 N N . VAL A 1 82 ? -3.512 -0.984 9.880 1.00 95.12 82 VAL A N 1
ATOM 646 C CA . VAL A 1 82 ? -4.216 -0.088 10.795 1.00 95.12 82 VAL A CA 1
ATOM 647 C C . VAL A 1 82 ? -3.547 -0.175 12.160 1.00 95.12 82 VAL A C 1
ATOM 649 O O . VAL A 1 82 ? -3.430 -1.257 12.732 1.00 95.12 82 VAL A O 1
ATOM 652 N N . LEU A 1 83 ? -3.113 0.970 12.672 1.00 93.56 83 LEU A N 1
ATOM 653 C CA . LEU A 1 83 ? -2.577 1.132 14.016 1.00 93.56 83 LEU A CA 1
ATOM 654 C C . LEU A 1 83 ? -3.567 1.919 14.867 1.00 93.56 83 LEU A C 1
ATOM 656 O O . LEU A 1 83 ? -4.156 2.891 14.396 1.00 93.56 83 LEU A O 1
ATOM 660 N N . MET A 1 84 ? -3.726 1.518 16.123 1.00 92.81 84 MET A N 1
ATOM 661 C CA . MET A 1 84 ? -4.567 2.217 17.090 1.00 92.81 84 MET A CA 1
ATOM 662 C C . MET A 1 84 ? -3.693 2.938 18.113 1.00 92.81 84 MET A C 1
ATOM 664 O O . MET A 1 84 ? -2.809 2.329 18.706 1.00 92.81 84 MET A O 1
ATOM 668 N N . ASN A 1 85 ? -3.997 4.211 18.354 1.00 92.00 85 ASN A N 1
ATOM 669 C CA . ASN A 1 85 ? -3.493 4.979 19.486 1.00 92.00 85 ASN A CA 1
ATOM 670 C C . ASN A 1 85 ? -4.682 5.489 20.304 1.00 92.00 85 ASN A C 1
ATOM 672 O O . ASN A 1 85 ? -5.608 6.063 19.734 1.00 92.00 85 ASN A O 1
ATOM 676 N N . SER A 1 86 ? -4.658 5.331 21.624 1.00 90.06 86 SER A N 1
ATOM 677 C CA . SER A 1 86 ? -5.732 5.803 22.505 1.00 90.06 86 SER A CA 1
ATOM 678 C C . SER A 1 86 ? -5.204 6.651 23.660 1.00 90.06 86 SER A C 1
ATOM 680 O O . SER A 1 86 ? -4.025 6.585 24.019 1.00 90.06 86 SER A O 1
ATOM 682 N N . SER A 1 87 ? -6.092 7.433 24.277 1.00 85.19 87 SER A N 1
ATOM 683 C CA . SER A 1 87 ? -5.799 8.147 25.526 1.00 85.19 87 SER A CA 1
ATOM 684 C C . SER A 1 87 ? -5.567 7.205 26.711 1.00 85.19 87 SER A C 1
ATOM 686 O O . SER A 1 87 ? -4.858 7.571 27.646 1.00 85.19 87 SER A O 1
ATOM 688 N N . SER A 1 88 ? -6.146 6.002 26.677 1.00 77.00 88 SER A N 1
ATOM 689 C CA . SER A 1 88 ? -5.995 4.960 27.700 1.00 77.00 88 SER A CA 1
ATOM 690 C C . SER A 1 88 ? -4.726 4.104 27.524 1.00 77.00 88 SER A C 1
ATOM 692 O O . SER A 1 88 ? -4.438 3.246 28.362 1.00 77.00 88 SER A O 1
ATOM 694 N N . GLY A 1 89 ? -3.916 4.363 26.490 1.00 71.56 89 GLY A N 1
ATOM 695 C CA . GLY A 1 89 ? -2.675 3.638 26.203 1.00 71.56 89 GLY A CA 1
ATOM 696 C C . GLY A 1 89 ? -2.931 2.220 25.678 1.00 71.56 89 GLY A C 1
ATOM 697 O O . GLY A 1 89 ? -3.847 1.998 24.898 1.00 71.56 89 GLY A O 1
ATOM 698 N N . ASN A 1 90 ? -2.144 1.235 26.123 1.00 64.94 90 ASN A N 1
ATOM 699 C CA . ASN A 1 90 ? -2.326 -0.181 25.743 1.00 64.94 90 ASN A CA 1
ATOM 700 C C . ASN A 1 90 ? -3.412 -0.904 26.574 1.00 64.94 90 ASN A C 1
ATOM 702 O O . ASN A 1 90 ? -3.447 -2.135 26.605 1.00 64.94 90 ASN A O 1
ATOM 706 N N . GLY A 1 91 ? -4.235 -0.161 27.320 1.00 71.50 91 GLY A N 1
ATOM 707 C CA . GLY A 1 91 ? -5.333 -0.711 28.112 1.00 71.50 91 GLY A CA 1
ATOM 708 C C . GLY A 1 91 ? -6.575 -1.010 27.272 1.00 71.50 91 GLY A C 1
ATOM 709 O O . GLY A 1 91 ? -6.661 -0.653 26.099 1.00 71.50 91 GLY A O 1
ATOM 710 N N . THR A 1 92 ? -7.563 -1.657 27.888 1.00 83.12 92 THR A N 1
ATOM 711 C CA . THR A 1 92 ? -8.868 -1.871 27.259 1.00 83.12 92 THR A CA 1
ATOM 712 C C . THR A 1 92 ? -9.563 -0.536 26.998 1.00 83.12 92 THR A C 1
ATOM 7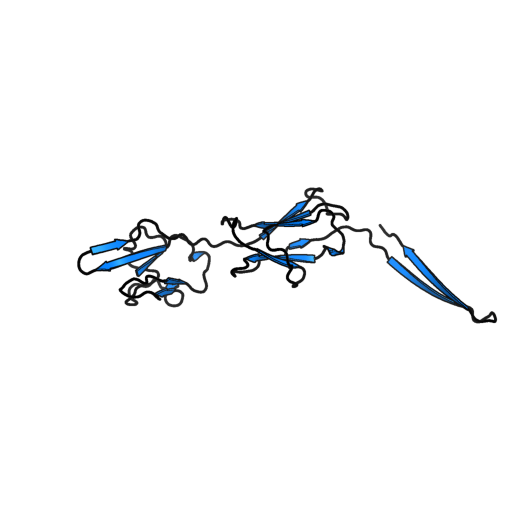14 O O . THR A 1 92 ? -9.680 0.280 27.913 1.00 83.12 92 THR A O 1
ATOM 717 N N . ILE A 1 93 ? -10.042 -0.334 25.769 1.00 90.00 93 ILE A N 1
ATOM 718 C CA . ILE A 1 93 ? -10.751 0.884 25.367 1.00 90.00 93 ILE A CA 1
ATOM 719 C C . ILE A 1 93 ? -12.118 0.918 26.035 1.00 90.00 93 ILE A C 1
ATOM 721 O O . ILE A 1 93 ? -12.849 -0.070 25.995 1.00 90.00 93 ILE A O 1
ATOM 725 N N . ARG A 1 94 ? -12.468 2.053 26.637 1.00 89.38 94 ARG A N 1
ATOM 726 C CA . ARG A 1 94 ? -13.763 2.263 27.291 1.00 89.38 94 ARG A CA 1
ATOM 727 C C . ARG A 1 94 ? -14.565 3.345 26.597 1.00 89.38 94 ARG A C 1
ATOM 729 O O . ARG A 1 94 ? -14.011 4.218 25.929 1.00 89.38 94 ARG A O 1
ATOM 736 N N . GLU A 1 95 ? -15.882 3.304 26.772 1.00 90.69 95 GLU A N 1
ATOM 737 C CA . GLU A 1 95 ? -16.724 4.412 26.324 1.00 90.69 95 GLU A CA 1
ATOM 738 C C . GLU A 1 95 ? -16.249 5.732 26.948 1.00 90.69 95 GLU A C 1
ATOM 740 O O . GLU A 1 95 ? -15.928 5.803 28.135 1.00 90.69 95 GLU A O 1
ATOM 745 N N . GLY A 1 96 ? -16.179 6.780 26.130 1.00 89.69 96 GLY A N 1
ATOM 746 C CA . GLY A 1 96 ? -15.622 8.069 26.529 1.00 89.69 96 GLY A CA 1
ATOM 747 C C . GLY A 1 96 ? -14.179 8.307 26.079 1.00 89.69 96 GLY A C 1
ATOM 748 O O . GLY A 1 96 ? -13.818 9.470 25.904 1.00 89.69 96 GLY A O 1
ATOM 749 N N . ASP A 1 97 ? -13.389 7.253 25.836 1.00 91.69 97 ASP A N 1
ATOM 750 C CA . ASP A 1 97 ? -11.975 7.375 25.459 1.00 91.69 97 ASP A CA 1
ATOM 751 C C . ASP A 1 97 ? -11.783 8.064 24.099 1.00 91.69 97 ASP A C 1
ATOM 753 O O . ASP A 1 97 ? -12.603 7.939 23.185 1.00 91.69 97 ASP A O 1
ATOM 757 N N . SER A 1 98 ? -10.650 8.753 23.940 1.00 94.00 98 SER A N 1
ATOM 758 C CA . SER A 1 98 ? -10.217 9.270 22.642 1.00 94.00 98 SER A CA 1
ATOM 759 C C . SER A 1 98 ? -9.363 8.221 21.936 1.00 94.00 98 SER A C 1
ATOM 761 O O . SER A 1 98 ? -8.384 7.733 22.503 1.00 94.00 98 SER A O 1
ATOM 763 N N . VAL A 1 99 ? -9.701 7.902 20.687 1.00 94.38 99 VAL A N 1
ATOM 764 C CA . VAL A 1 99 ? -9.027 6.888 19.867 1.00 94.38 99 VAL A CA 1
ATOM 765 C C . VAL A 1 99 ? -8.688 7.450 18.491 1.00 94.38 99 VAL A C 1
ATOM 767 O O . VAL A 1 99 ? -9.479 8.149 17.856 1.00 94.38 99 VAL A O 1
ATOM 770 N N . HIS A 1 100 ? -7.506 7.097 18.005 1.00 94.81 100 HIS A N 1
ATOM 771 C CA . HIS A 1 100 ? -7.028 7.387 16.664 1.00 94.81 100 HIS A CA 1
ATOM 772 C C . HIS A 1 100 ? -6.685 6.080 15.959 1.00 94.81 100 HIS A C 1
ATOM 774 O O . HIS A 1 100 ? -5.843 5.325 16.444 1.00 94.81 100 HIS A O 1
ATOM 780 N N . LEU A 1 101 ? -7.319 5.822 14.815 1.00 95.88 101 LEU A N 1
ATOM 781 C CA . LEU A 1 101 ? -6.922 4.734 13.922 1.00 95.88 101 LEU A CA 1
ATOM 782 C C . LEU A 1 101 ? -6.131 5.328 12.766 1.00 95.88 101 LEU A C 1
ATOM 784 O O . LEU A 1 101 ? -6.677 6.119 12.002 1.00 95.88 101 LEU A O 1
ATOM 788 N N . THR A 1 102 ? -4.866 4.954 12.625 1.00 94.88 102 THR A N 1
ATOM 789 C CA . THR A 1 102 ? -3.987 5.429 11.554 1.00 94.88 102 THR A CA 1
ATOM 790 C C . THR A 1 102 ? -3.705 4.297 10.579 1.00 94.88 102 THR A C 1
ATOM 792 O O . THR A 1 102 ? -3.265 3.223 10.975 1.00 94.88 102 THR A O 1
ATOM 795 N N . CYS A 1 103 ? -3.950 4.546 9.298 1.00 94.06 103 CYS A N 1
ATOM 796 C CA . CYS A 1 103 ? -3.516 3.699 8.203 1.00 94.06 103 CYS A CA 1
ATOM 797 C C . CYS A 1 103 ? -2.077 4.064 7.844 1.00 94.06 103 CYS A C 1
ATOM 799 O O . CYS A 1 103 ? -1.809 5.171 7.371 1.00 94.06 103 CYS A O 1
ATOM 801 N N . GLU A 1 104 ? -1.156 3.140 8.075 1.00 90.44 104 GLU A N 1
ATOM 802 C CA . GLU A 1 104 ? 0.266 3.332 7.820 1.00 90.44 104 GLU A CA 1
ATOM 803 C C . GLU A 1 104 ? 0.778 2.306 6.808 1.00 90.44 104 GLU A C 1
ATOM 805 O O . GLU A 1 104 ? 0.241 1.204 6.669 1.00 90.44 104 GLU A O 1
ATOM 810 N N . SER A 1 105 ? 1.839 2.682 6.097 1.00 88.88 105 SER A N 1
ATOM 811 C CA . SER A 1 105 ? 2.642 1.760 5.303 1.00 88.88 105 SER A CA 1
ATOM 812 C C . SER A 1 105 ? 4.041 1.679 5.901 1.00 88.88 105 SER A C 1
ATOM 814 O O . SER A 1 105 ? 4.618 2.703 6.261 1.00 88.88 105 SER A O 1
ATOM 816 N N . LEU A 1 106 ? 4.602 0.473 5.968 1.00 78.94 106 LEU A N 1
ATOM 817 C CA . LEU A 1 106 ? 5.886 0.232 6.630 1.00 78.94 106 LEU A CA 1
ATOM 818 C C . LEU A 1 106 ? 7.074 0.870 5.898 1.00 78.94 106 LEU A C 1
ATOM 820 O O . LEU A 1 106 ? 8.017 1.324 6.537 1.00 78.94 106 LEU A O 1
ATOM 824 N N . ASN A 1 107 ? 7.041 0.886 4.560 1.00 77.94 107 ASN A N 1
ATOM 825 C CA . ASN A 1 107 ? 8.221 1.184 3.736 1.00 77.94 107 ASN A CA 1
ATOM 826 C C . ASN A 1 107 ? 7.983 2.268 2.669 1.00 77.94 107 ASN A C 1
ATOM 828 O O . ASN A 1 107 ? 8.863 2.530 1.844 1.00 77.94 107 ASN A O 1
ATOM 832 N N . CYS A 1 108 ? 6.806 2.900 2.650 1.00 81.25 108 CYS A N 1
ATOM 833 C CA . CYS A 1 108 ? 6.493 4.009 1.745 1.00 81.25 108 CYS A CA 1
ATOM 834 C C . CYS A 1 108 ? 5.975 5.233 2.500 1.00 81.25 108 CYS A C 1
ATOM 836 O O . CYS A 1 108 ? 5.131 5.126 3.389 1.00 81.25 108 CYS A O 1
ATOM 838 N N . SER A 1 109 ? 6.422 6.415 2.069 1.00 80.75 109 SER A N 1
ATOM 839 C CA . SER A 1 109 ? 5.829 7.682 2.491 1.00 80.75 109 SER A CA 1
ATOM 840 C C . SER A 1 109 ? 4.612 7.984 1.623 1.00 80.75 109 SER A C 1
ATOM 842 O O . SER A 1 109 ? 4.737 8.228 0.424 1.00 80.75 109 SER A O 1
ATOM 844 N N . LEU A 1 110 ? 3.431 7.962 2.237 1.00 80.31 110 LEU A N 1
ATOM 845 C CA . LEU A 1 110 ? 2.147 8.175 1.563 1.00 80.31 110 LEU A CA 1
ATOM 846 C C . LEU A 1 110 ? 1.534 9.544 1.895 1.00 80.31 110 LEU A C 1
ATOM 848 O O . LEU A 1 110 ? 0.337 9.736 1.714 1.00 80.31 110 LEU A O 1
ATOM 852 N N . ASN A 1 111 ? 2.343 10.511 2.341 1.00 69.56 111 ASN A N 1
ATOM 853 C CA . ASN A 1 111 ? 1.897 11.781 2.940 1.00 69.56 111 ASN A CA 1
ATOM 854 C C . ASN A 1 111 ? 0.978 12.654 2.059 1.00 69.56 111 ASN A C 1
ATOM 856 O O . ASN A 1 111 ? 0.321 13.548 2.578 1.00 69.56 111 ASN A O 1
ATOM 860 N N . GLN A 1 112 ? 0.939 12.432 0.743 1.00 70.75 112 GLN A N 1
ATOM 861 C CA . GLN A 1 112 ? 0.071 13.157 -0.200 1.00 70.75 112 GLN A CA 1
ATOM 862 C C . GLN A 1 112 ? -1.080 12.297 -0.747 1.00 70.75 112 GLN A C 1
ATOM 864 O O . GLN A 1 112 ? -1.783 12.715 -1.664 1.00 70.75 112 GLN A O 1
ATOM 869 N N . SER A 1 113 ? -1.252 11.081 -0.228 1.00 79.31 113 SER A N 1
ATOM 870 C CA . SER A 1 113 ? -2.246 10.133 -0.724 1.00 79.31 113 SER A CA 1
ATOM 871 C C . SER A 1 113 ? -3.574 10.284 0.003 1.00 79.31 113 SER A C 1
ATOM 873 O O . SER A 1 113 ? -3.619 10.496 1.213 1.00 79.31 113 SER A O 1
ATOM 875 N N . GLU A 1 114 ? -4.664 10.103 -0.737 1.00 88.12 114 GLU A N 1
ATOM 876 C CA . GLU A 1 114 ? -5.988 9.930 -0.149 1.00 88.12 114 GLU A CA 1
ATOM 877 C C . GLU A 1 114 ? -6.234 8.451 0.162 1.00 88.12 114 GLU A C 1
ATOM 879 O O . GLU A 1 114 ? -5.999 7.568 -0.672 1.00 88.12 114 GLU A O 1
ATOM 884 N N . PHE A 1 115 ? -6.751 8.194 1.357 1.00 93.00 115 PHE A N 1
ATOM 885 C CA . PHE A 1 115 ? -7.103 6.870 1.845 1.00 93.00 115 PHE A CA 1
ATOM 886 C C . PHE A 1 115 ? -8.605 6.617 1.706 1.00 93.00 115 PHE A C 1
ATOM 888 O O . PHE A 1 115 ? -9.415 7.522 1.514 1.00 93.00 115 PHE A O 1
ATOM 895 N N . ILE A 1 116 ? -8.975 5.348 1.775 1.00 95.19 116 ILE A N 1
ATOM 896 C CA . ILE A 1 116 ? -10.343 4.870 1.904 1.00 95.19 116 ILE A CA 1
ATOM 897 C C . ILE A 1 116 ? -10.393 4.056 3.181 1.00 95.19 116 ILE A C 1
ATOM 899 O O . ILE A 1 116 ? -9.597 3.135 3.349 1.00 95.19 116 ILE A O 1
ATOM 903 N N . TRP A 1 117 ? -11.369 4.352 4.027 1.00 97.00 117 TRP A N 1
ATOM 904 C CA . TRP A 1 117 ? -11.679 3.542 5.193 1.00 97.00 117 TRP A CA 1
ATOM 905 C C . TRP A 1 117 ? -12.916 2.689 4.958 1.00 97.00 117 TRP A C 1
ATOM 907 O O . TRP A 1 117 ? -13.885 3.114 4.323 1.00 97.00 117 TRP A O 1
ATOM 917 N N . VAL A 1 118 ? -12.877 1.472 5.485 1.00 96.94 118 VAL A N 1
ATOM 918 C CA . VAL A 1 118 ? -13.990 0.529 5.461 1.00 96.94 118 VAL A CA 1
ATOM 919 C C . VAL A 1 118 ? -14.208 0.019 6.878 1.00 96.94 118 VAL A C 1
ATOM 921 O O . VAL A 1 118 ? -13.284 -0.540 7.467 1.00 96.94 118 VAL A O 1
ATOM 924 N N . LYS A 1 119 ? -15.427 0.194 7.392 1.00 97.38 119 LYS A N 1
ATOM 925 C CA . LYS A 1 119 ? -15.909 -0.354 8.663 1.00 97.38 119 LYS A CA 1
ATOM 926 C C . LYS A 1 119 ? -16.994 -1.381 8.367 1.00 97.38 119 LYS A C 1
ATOM 928 O O . LYS A 1 119 ? -17.963 -1.051 7.690 1.00 97.38 119 LYS A O 1
ATOM 933 N N . ASP A 1 120 ? -16.835 -2.617 8.829 1.00 96.75 120 ASP A N 1
ATOM 934 C CA . ASP A 1 120 ? -17.831 -3.691 8.669 1.00 96.75 120 ASP A CA 1
ATOM 935 C C . ASP A 1 120 ? -18.315 -3.852 7.216 1.00 96.75 120 ASP A C 1
ATOM 937 O O . ASP A 1 120 ? -19.506 -3.981 6.928 1.00 96.75 120 ASP A O 1
ATOM 941 N N . LYS A 1 121 ? -17.364 -3.819 6.273 1.00 94.75 121 LYS A N 1
ATOM 942 C CA . LYS A 1 121 ? -17.593 -3.891 4.813 1.00 94.75 121 LYS A CA 1
ATOM 943 C C . LYS A 1 121 ? -18.317 -2.679 4.209 1.00 94.75 121 LYS A C 1
ATOM 945 O O . LYS A 1 121 ? -18.611 -2.688 3.015 1.00 94.75 121 LYS A O 1
ATOM 950 N N . GLN A 1 122 ? -18.563 -1.626 4.983 1.00 96.12 122 GLN A N 1
ATOM 951 C CA . GLN A 1 122 ? -19.126 -0.366 4.506 1.00 96.12 122 GLN A CA 1
ATOM 952 C C . GLN A 1 122 ? -18.050 0.709 4.407 1.00 96.12 122 GLN A C 1
ATOM 954 O O . GLN A 1 122 ? -17.239 0.900 5.311 1.00 96.12 122 GLN A O 1
ATOM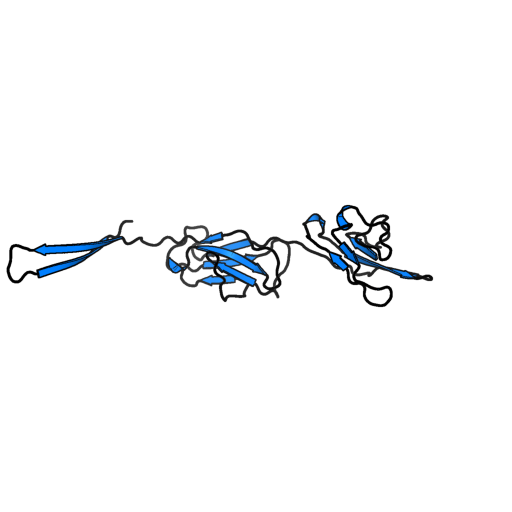 959 N N . ARG A 1 123 ? -18.039 1.424 3.283 1.00 95.31 123 ARG A N 1
ATOM 960 C CA . ARG A 1 123 ? -17.089 2.507 3.036 1.00 95.31 123 ARG A CA 1
ATOM 961 C C . ARG A 1 123 ? -17.461 3.744 3.853 1.00 95.31 123 ARG A C 1
ATOM 963 O O . ARG A 1 123 ? -18.607 4.183 3.812 1.00 95.31 123 ARG A O 1
ATOM 970 N N . LEU A 1 124 ? -16.469 4.324 4.518 1.00 95.75 124 LEU A N 1
ATOM 971 C CA . LEU A 1 124 ? -16.583 5.590 5.230 1.00 95.75 124 LEU A CA 1
ATOM 972 C C . LEU A 1 124 ? -16.266 6.784 4.309 1.00 95.75 124 LEU A C 1
ATOM 974 O O . LEU A 1 124 ? -15.724 6.618 3.210 1.00 95.75 124 LEU A O 1
ATOM 978 N N . LEU A 1 125 ? -16.636 7.991 4.742 1.00 93.81 125 LEU A N 1
ATOM 979 C CA . LEU A 1 125 ? -16.444 9.222 3.964 1.00 93.81 125 LEU A CA 1
ATOM 980 C C . LEU A 1 125 ? -15.057 9.838 4.175 1.00 93.81 125 LEU A C 1
ATOM 982 O O . LEU A 1 125 ? -14.607 10.636 3.356 1.00 93.81 125 LEU A O 1
ATOM 986 N N . GLU A 1 126 ? -14.384 9.466 5.256 1.00 92.50 126 GLU A N 1
ATOM 987 C CA . GLU A 1 126 ? -13.072 9.961 5.634 1.00 92.50 126 GLU A CA 1
ATOM 988 C C . GLU A 1 126 ? -11.998 9.510 4.641 1.00 92.50 126 GLU A C 1
ATOM 990 O O . GLU A 1 126 ? -11.873 8.329 4.306 1.00 92.50 126 GLU A O 1
ATOM 995 N N . THR A 1 127 ? -11.186 10.472 4.202 1.00 92.00 127 THR A N 1
ATOM 996 C CA . THR A 1 127 ? -10.130 10.263 3.200 1.00 92.00 127 THR A CA 1
ATOM 997 C C . THR A 1 127 ? -8.717 10.472 3.731 1.00 92.00 127 THR A C 1
ATOM 999 O O . THR A 1 127 ? -7.745 10.280 3.002 1.00 92.00 127 THR A O 1
ATOM 1002 N N . HIS A 1 128 ? -8.581 10.891 4.987 1.00 92.00 128 HIS A N 1
ATOM 1003 C CA . HIS A 1 128 ? -7.283 11.092 5.620 1.00 92.00 128 HIS A CA 1
ATOM 1004 C C . HIS A 1 128 ? -6.694 9.758 6.091 1.00 92.00 128 HIS A C 1
ATOM 1006 O O . HIS A 1 128 ? -7.411 8.776 6.299 1.00 92.00 128 HIS A O 1
ATOM 1012 N N . SER A 1 129 ? -5.378 9.737 6.307 1.00 92.88 129 SER A N 1
ATOM 1013 C CA . SER A 1 129 ? -4.671 8.570 6.844 1.00 92.88 129 SER A CA 1
ATOM 1014 C C . SER A 1 129 ? -5.106 8.204 8.261 1.00 92.88 129 SER A C 1
ATOM 1016 O O . SER A 1 129 ? -4.811 7.102 8.699 1.00 92.88 129 SER A O 1
ATOM 1018 N N . THR A 1 130 ? -5.791 9.096 8.982 1.00 94.25 130 THR A N 1
ATOM 1019 C 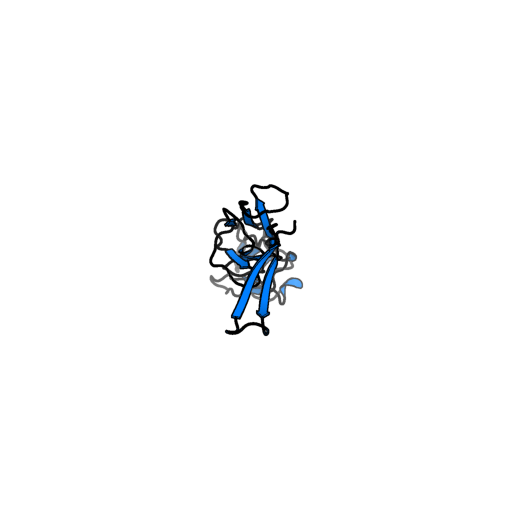CA . THR A 1 130 ? -6.191 8.877 10.374 1.00 94.25 130 THR A CA 1
ATOM 1020 C C . THR A 1 130 ? -7.677 9.158 10.579 1.00 94.25 130 THR A C 1
ATOM 1022 O O . THR A 1 130 ? -8.182 10.210 10.185 1.00 94.25 130 THR A O 1
ATOM 1025 N N . LEU A 1 131 ? -8.371 8.223 11.231 1.00 95.62 131 LEU A N 1
ATOM 1026 C CA . LEU A 1 131 ? -9.692 8.432 11.816 1.00 95.62 131 LEU A CA 1
ATOM 1027 C C . LEU A 1 131 ? -9.519 8.935 13.246 1.00 95.62 131 LEU A C 1
ATOM 1029 O O . LEU A 1 131 ? -8.811 8.316 14.041 1.00 95.62 131 LEU A O 1
ATOM 1033 N N . HIS A 1 132 ? -10.173 10.045 13.576 1.00 94.88 132 HIS A N 1
ATOM 1034 C CA . HIS A 1 132 ? -10.120 10.638 14.907 1.00 94.88 132 HIS A CA 1
ATOM 1035 C C . HIS A 1 132 ? -11.475 10.496 15.596 1.00 94.88 132 HIS A C 1
ATOM 1037 O O . HIS A 1 132 ? -12.465 11.076 15.156 1.00 94.88 132 HIS A O 1
ATOM 1043 N N . PHE A 1 133 ? -11.497 9.771 16.710 1.00 94.75 133 PHE A N 1
ATOM 1044 C CA . PHE A 1 133 ? -12.656 9.638 17.580 1.00 94.75 133 PHE A CA 1
ATOM 1045 C C . PHE A 1 133 ? -12.340 10.321 18.906 1.00 94.75 133 PHE A C 1
ATOM 1047 O O . PHE A 1 133 ? -11.557 9.807 19.694 1.00 94.75 133 PHE A O 1
ATOM 1054 N N . SER A 1 134 ? -12.924 11.492 19.158 1.00 93.56 134 SER A N 1
ATOM 1055 C CA . SER A 1 134 ? -12.676 12.227 20.409 1.00 93.56 134 SER A CA 1
ATOM 1056 C C . SER A 1 134 ? -13.305 11.559 21.632 1.00 93.56 134 SER A C 1
ATOM 1058 O O . SER A 1 134 ? -12.848 11.777 22.747 1.00 93.56 134 SER A O 1
ATOM 1060 N N . SER A 1 135 ? -14.376 10.793 21.420 1.00 93.31 135 SER A N 1
ATOM 1061 C CA . SER A 1 135 ? -15.081 10.055 22.460 1.00 93.31 135 SER A CA 1
ATOM 1062 C C . SER A 1 135 ? -15.774 8.853 21.827 1.00 93.31 135 SER A C 1
ATOM 1064 O O . SER A 1 135 ? -16.710 9.007 21.036 1.00 93.31 135 SER A O 1
ATOM 1066 N N . VAL A 1 136 ? -15.264 7.657 22.110 1.00 93.50 136 VAL A N 1
ATOM 1067 C CA . VAL A 1 136 ? -15.788 6.412 21.543 1.00 93.50 136 VAL A CA 1
ATOM 1068 C C . VAL A 1 136 ? -17.001 5.892 22.317 1.00 93.50 136 VAL A C 1
ATOM 1070 O O . VAL A 1 136 ? -17.228 6.224 23.477 1.00 93.50 136 VAL A O 1
ATOM 1073 N N . SER A 1 137 ? -17.796 5.066 21.645 1.00 91.56 137 SER A N 1
ATOM 1074 C CA . SER A 1 137 ? -18.987 4.385 22.171 1.00 91.56 137 SER A CA 1
ATOM 1075 C C . SER A 1 137 ? -19.221 3.106 21.377 1.00 91.56 137 SER A C 1
ATOM 1077 O O . SER A 1 137 ? -18.651 2.971 20.292 1.00 91.56 137 SER A O 1
ATOM 1079 N N . SER A 1 138 ? -20.113 2.233 21.840 1.00 89.50 138 SER A N 1
ATOM 1080 C CA . SER A 1 138 ? -20.518 0.989 21.151 1.00 89.50 138 SER A CA 1
ATOM 1081 C C . SER A 1 138 ? -20.800 1.123 19.641 1.00 89.50 138 SER A C 1
ATOM 1083 O O . SER A 1 138 ? -20.587 0.196 18.868 1.00 89.50 138 SER A O 1
ATOM 1085 N N . ARG A 1 139 ? -21.226 2.297 19.154 1.00 91.12 139 ARG A N 1
ATOM 1086 C CA . ARG A 1 139 ? -21.462 2.542 17.711 1.00 91.12 139 ARG A CA 1
ATOM 1087 C C . ARG A 1 139 ? -20.191 2.513 16.858 1.00 91.12 139 ARG A C 1
ATOM 1089 O O . ARG A 1 139 ? -20.266 2.316 15.644 1.00 91.12 139 ARG A O 1
ATOM 1096 N N . HIS A 1 140 ? -19.050 2.771 17.482 1.00 94.00 140 HIS A N 1
ATOM 1097 C CA . HIS A 1 140 ? -17.747 2.784 16.835 1.00 94.00 140 HIS A CA 1
ATOM 1098 C C . HIS A 1 140 ? -17.103 1.393 16.818 1.00 94.00 140 HIS A C 1
ATOM 1100 O O . HIS A 1 140 ? -16.109 1.214 16.130 1.00 94.00 140 HIS A O 1
ATOM 1106 N N . GLU A 1 141 ? -17.656 0.396 17.512 1.00 93.38 141 GLU A N 1
ATOM 1107 C CA . GLU A 1 141 ? -17.133 -0.971 17.454 1.00 93.38 141 GLU A CA 1
ATOM 1108 C C . GLU A 1 141 ? -17.275 -1.565 16.057 1.00 93.38 141 GLU A C 1
ATOM 1110 O O . GLU A 1 141 ? -18.268 -1.317 15.367 1.00 93.38 141 GLU A O 1
ATOM 1115 N N . GLY A 1 142 ? -16.299 -2.366 15.642 1.00 95.06 142 GLY A N 1
ATOM 1116 C CA . GLY A 1 142 ? -16.352 -3.083 14.371 1.00 95.06 142 GLY A CA 1
ATOM 1117 C C . GLY A 1 142 ? -14.982 -3.370 13.773 1.00 95.06 142 GLY A C 1
ATOM 1118 O O . GLY A 1 142 ? -13.941 -3.068 14.359 1.00 95.06 142 GLY A O 1
ATOM 1119 N N . ASN A 1 143 ? -14.996 -3.942 12.573 1.00 97.81 143 ASN A N 1
ATOM 1120 C CA . ASN A 1 143 ? -13.794 -4.282 11.824 1.00 97.81 143 ASN A CA 1
ATOM 1121 C C . ASN A 1 143 ? -13.432 -3.155 10.861 1.00 97.81 143 ASN A C 1
ATOM 1123 O O . ASN A 1 143 ? -14.144 -2.897 9.885 1.00 97.81 143 ASN A O 1
ATOM 1127 N N . TYR A 1 144 ? -12.301 -2.514 11.122 1.00 97.69 144 TYR A N 1
ATOM 1128 C CA . TYR A 1 144 ? -11.751 -1.428 10.330 1.00 97.69 144 TYR A CA 1
ATOM 1129 C C . TYR A 1 144 ? -10.660 -1.927 9.400 1.00 97.69 144 TYR A C 1
ATOM 1131 O O . TYR A 1 144 ? -9.852 -2.778 9.740 1.00 97.69 144 TYR A O 1
ATOM 1139 N N . SER A 1 145 ? -10.602 -1.356 8.213 1.00 97.31 145 SER A N 1
ATOM 1140 C CA . SER A 1 145 ? -9.525 -1.596 7.258 1.00 97.31 145 SER A CA 1
ATOM 1141 C C . SER A 1 145 ? -9.366 -0.369 6.380 1.00 97.31 145 SER A C 1
ATOM 1143 O O . SER A 1 145 ? -10.298 0.434 6.249 1.00 97.31 145 SER A O 1
ATOM 1145 N N . CYS A 1 146 ? -8.196 -0.227 5.774 1.00 95.56 146 CYS A N 1
ATOM 1146 C CA . CYS A 1 146 ? -7.889 0.904 4.921 1.00 95.56 146 CYS A CA 1
ATOM 1147 C C . CYS A 1 146 ? -7.294 0.472 3.581 1.00 95.56 146 CYS A C 1
ATOM 1149 O O . CYS A 1 146 ? -6.717 -0.604 3.446 1.00 95.56 146 CYS A O 1
ATOM 1151 N N . ALA A 1 147 ? -7.456 1.321 2.573 1.00 93.25 147 ALA A N 1
ATOM 1152 C CA . ALA A 1 147 ? -6.866 1.165 1.249 1.00 93.25 147 ALA A CA 1
ATOM 1153 C C . ALA A 1 147 ? -6.501 2.540 0.678 1.00 93.25 147 ALA A C 1
ATOM 1155 O O . ALA A 1 147 ? -6.973 3.568 1.165 1.00 93.25 147 ALA A O 1
ATOM 1156 N N . LEU A 1 148 ? -5.701 2.578 -0.383 1.00 91.44 148 LEU A N 1
ATOM 1157 C CA . LEU A 1 148 ? -5.450 3.809 -1.131 1.00 91.44 148 LEU A CA 1
ATOM 1158 C C . LEU A 1 148 ? -6.585 4.089 -2.123 1.00 91.44 148 LEU A C 1
ATOM 1160 O O . LEU A 1 148 ? -7.075 3.191 -2.808 1.00 91.44 148 LEU A O 1
ATOM 1164 N N . LYS A 1 149 ? -6.984 5.360 -2.264 1.00 87.69 149 LYS A N 1
ATOM 1165 C CA . LYS A 1 149 ? -8.059 5.762 -3.189 1.00 87.69 149 LYS A CA 1
ATOM 1166 C C . LYS A 1 149 ? -7.723 5.500 -4.661 1.00 87.69 149 LYS A C 1
ATOM 1168 O O . LYS A 1 149 ? -8.629 5.284 -5.462 1.00 87.69 149 LYS A O 1
ATOM 1173 N N . GLY A 1 150 ? -6.435 5.499 -5.004 1.00 78.75 150 GLY A N 1
ATOM 1174 C CA . GLY A 1 150 ? -5.918 5.223 -6.349 1.00 78.75 150 GLY A CA 1
ATOM 1175 C C . GLY A 1 150 ? -5.863 3.739 -6.733 1.00 78.75 150 GLY A C 1
ATOM 1176 O O . GLY A 1 150 ? -5.419 3.429 -7.836 1.00 78.75 150 GLY A O 1
ATOM 1177 N N . GLY A 1 151 ? -6.314 2.839 -5.854 1.00 77.06 151 GLY A N 1
ATOM 1178 C CA . GLY A 1 151 ? -6.215 1.392 -6.030 1.00 77.06 151 GLY A CA 1
ATOM 1179 C C . GLY A 1 151 ? -5.085 0.773 -5.207 1.00 77.06 151 GLY A C 1
ATOM 1180 O O . GLY A 1 151 ? -4.338 1.472 -4.524 1.00 77.06 151 GLY A O 1
ATOM 1181 N N . GLY A 1 152 ? -4.990 -0.553 -5.275 1.00 79.12 152 GLY A N 1
ATOM 1182 C CA . GLY A 1 152 ? -4.143 -1.370 -4.407 1.00 79.12 152 GLY A CA 1
ATOM 1183 C C . GLY A 1 152 ? -4.977 -2.257 -3.487 1.00 79.12 152 GLY A C 1
ATOM 1184 O O . GLY A 1 152 ? -6.207 -2.153 -3.451 1.00 79.12 152 GLY A O 1
ATOM 1185 N N . ASP A 1 153 ? -4.291 -3.135 -2.768 1.00 85.94 153 ASP A N 1
ATOM 1186 C CA . ASP A 1 153 ? -4.936 -4.059 -1.847 1.00 85.94 153 ASP A CA 1
ATOM 1187 C C . ASP A 1 153 ? -5.341 -3.364 -0.544 1.00 85.94 153 ASP A C 1
ATOM 1189 O O . ASP A 1 153 ? -4.785 -2.339 -0.132 1.00 85.94 153 ASP A O 1
ATOM 1193 N N . ARG A 1 154 ? -6.372 -3.923 0.088 1.00 91.62 154 ARG A N 1
ATOM 1194 C CA . ARG A 1 154 ? -6.862 -3.469 1.387 1.00 91.62 154 ARG A CA 1
ATOM 1195 C C . ARG A 1 154 ? -5.963 -4.033 2.484 1.00 91.62 154 ARG A C 1
ATOM 1197 O O . ARG A 1 154 ? -5.499 -5.163 2.371 1.00 91.62 154 ARG A O 1
ATOM 1204 N N . SER A 1 155 ? -5.762 -3.263 3.548 1.00 95.12 155 SER A N 1
ATOM 1205 C CA . SER A 1 155 ? -5.134 -3.765 4.767 1.00 95.12 155 SER A CA 1
ATOM 1206 C C . SER A 1 155 ? -5.914 -4.947 5.344 1.00 95.12 155 SER A C 1
ATOM 1208 O O . SER A 1 155 ? -7.122 -5.089 5.118 1.00 95.12 155 SER A O 1
ATOM 1210 N N . GLU A 1 156 ? -5.244 -5.707 6.203 1.00 95.25 156 GLU A N 1
ATOM 1211 C CA . GLU A 1 156 ? -5.916 -6.615 7.131 1.00 95.25 156 GLU A CA 1
ATOM 1212 C C . GLU A 1 156 ? -6.953 -5.871 7.989 1.00 95.25 156 GLU A C 1
ATOM 1214 O O . GLU A 1 156 ? -6.878 -4.648 8.184 1.00 95.25 156 GLU A O 1
ATOM 1219 N N . GLU A 1 157 ? -7.943 -6.619 8.480 1.00 96.69 157 GLU A N 1
ATOM 1220 C CA . GLU A 1 157 ? -8.996 -6.074 9.335 1.00 96.69 157 GLU A CA 1
ATOM 1221 C C . GLU A 1 157 ? -8.500 -5.912 10.776 1.00 96.69 157 GLU A C 1
ATOM 1223 O O . GLU A 1 157 ? -7.991 -6.841 11.400 1.00 96.69 157 GLU A O 1
ATOM 1228 N N . PHE A 1 158 ? -8.684 -4.710 11.309 1.00 96.00 158 PHE A N 1
ATOM 1229 C CA . PHE A 1 158 ? -8.419 -4.342 12.686 1.00 96.00 158 PHE A CA 1
ATOM 1230 C C . PHE A 1 158 ? -9.736 -4.239 13.450 1.00 96.00 158 PHE A C 1
ATOM 1232 O O . PHE A 1 158 ? -10.590 -3.414 13.120 1.00 96.00 158 PHE A O 1
ATOM 1239 N N . GLN A 1 159 ? -9.903 -5.062 14.480 1.00 95.25 159 GLN A N 1
ATOM 1240 C CA . GLN A 1 159 ? -11.104 -5.055 15.305 1.00 95.25 159 GLN A CA 1
ATOM 1241 C C . GLN A 1 159 ? -10.990 -3.994 16.406 1.00 95.25 159 GLN A C 1
ATOM 1243 O O . GLN A 1 159 ? -10.117 -4.079 17.269 1.00 95.25 159 GLN A O 1
ATOM 1248 N N . LEU A 1 160 ? -11.885 -3.006 16.382 1.00 93.31 160 LEU A N 1
ATOM 1249 C CA . LEU A 1 160 ? -12.055 -2.048 17.471 1.00 93.31 160 LEU A CA 1
ATOM 1250 C C . LEU A 1 160 ? -13.149 -2.564 18.412 1.00 93.31 160 LEU A C 1
ATOM 1252 O O . LEU A 1 160 ? -14.319 -2.598 18.032 1.00 93.31 160 LEU A O 1
ATOM 1256 N N . ASP A 1 161 ? -12.746 -2.962 19.616 1.00 90.62 161 ASP A N 1
ATOM 1257 C CA . ASP A 1 161 ? -13.616 -3.439 20.698 1.00 90.62 161 ASP A CA 1
ATOM 1258 C C . ASP A 1 161 ? -13.651 -2.395 21.821 1.00 90.62 161 ASP A C 1
ATOM 1260 O O . ASP A 1 161 ? -12.602 -1.851 22.188 1.00 90.62 161 ASP A O 1
ATOM 1264 N N . ILE A 1 162 ? -14.841 -2.072 22.331 1.00 89.88 162 ILE A N 1
ATOM 1265 C CA . ILE A 1 162 ? -15.044 -1.000 23.309 1.00 89.88 162 ILE A CA 1
ATOM 1266 C C . ILE A 1 162 ? -15.805 -1.566 24.505 1.00 89.88 162 ILE A C 1
ATOM 1268 O O . ILE A 1 162 ? -16.980 -1.914 24.434 1.00 89.88 162 ILE A O 1
ATOM 1272 N N . GLN A 1 163 ? -15.165 -1.577 25.671 1.00 83.12 163 GLN A N 1
ATOM 1273 C CA . GLN A 1 163 ? -15.855 -1.906 26.910 1.00 83.12 163 GLN A CA 1
ATOM 1274 C C . GLN A 1 163 ? -16.867 -0.815 27.267 1.00 83.12 163 GLN A C 1
ATOM 1276 O O . GLN A 1 163 ? -16.511 0.270 27.734 1.00 83.12 163 GLN A O 1
ATOM 1281 N N . GLY A 1 164 ? -18.139 -1.149 27.078 1.00 68.56 164 GLY A N 1
ATOM 1282 C CA . GLY A 1 164 ? -19.279 -0.447 27.650 1.00 68.56 164 GLY A CA 1
ATOM 1283 C C . GLY A 1 164 ? -19.974 -1.284 28.719 1.00 68.56 164 GLY A C 1
ATOM 1284 O O . GLY A 1 164 ? -19.855 -2.513 28.755 1.00 68.56 164 GLY A O 1
ATOM 1285 N N . GLU A 1 165 ? -20.735 -0.615 29.580 1.00 65.06 165 GLU A N 1
ATOM 1286 C CA . GLU A 1 165 ? -21.694 -1.300 30.443 1.00 65.06 165 GLU A CA 1
ATOM 1287 C C . GLU A 1 165 ? -22.807 -1.895 29.570 1.00 65.06 165 GLU A C 1
ATOM 1289 O O . GLU A 1 165 ? -23.482 -1.192 28.813 1.00 65.06 165 GLU A O 1
ATOM 1294 N N . LYS A 1 166 ? -22.990 -3.217 29.634 1.00 64.31 166 LYS A N 1
ATOM 1295 C CA . LYS A 1 166 ? -24.087 -3.887 28.930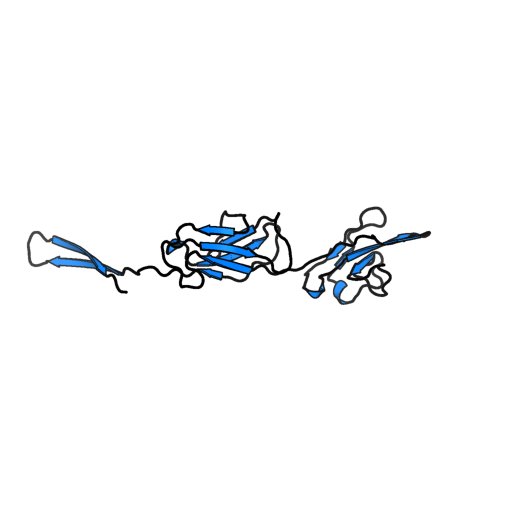 1.00 64.31 166 LYS A CA 1
ATOM 1296 C C . LYS A 1 166 ? -25.343 -3.807 29.786 1.00 64.31 166 LYS A C 1
ATOM 1298 O O . LYS A 1 166 ? -25.419 -4.417 30.847 1.00 64.31 166 LYS A O 1
ATOM 1303 N N . PHE A 1 167 ? -26.349 -3.097 29.290 1.00 67.94 167 PHE A N 1
ATOM 1304 C CA . PHE A 1 167 ? -27.666 -3.045 29.918 1.00 67.94 167 PHE A CA 1
ATOM 1305 C C . PHE A 1 167 ? -28.570 -4.131 29.340 1.00 67.94 167 PHE A C 1
ATOM 1307 O O . PHE A 1 167 ? -28.725 -4.234 28.120 1.00 67.94 167 PHE A O 1
ATOM 1314 N N . THR A 1 168 ? -29.212 -4.912 30.208 1.00 73.81 168 THR A N 1
ATOM 1315 C CA . THR A 1 168 ? -30.275 -5.836 29.790 1.00 73.81 168 THR A CA 1
ATOM 1316 C C . THR A 1 168 ? -31.630 -5.188 30.052 1.00 73.81 168 THR A C 1
ATOM 1318 O O . THR A 1 168 ? -31.923 -4.777 31.174 1.00 73.81 168 THR A O 1
ATOM 1321 N N . LEU A 1 169 ? -32.458 -5.084 29.007 1.00 80.94 169 LEU A N 1
ATOM 1322 C CA . LEU A 1 169 ? -33.817 -4.544 29.088 1.00 80.94 169 LEU A CA 1
ATOM 1323 C C . LEU A 1 169 ? -34.835 -5.679 29.227 1.00 80.94 169 LEU A C 1
ATOM 1325 O O . LEU A 1 169 ? -34.978 -6.504 28.325 1.00 80.94 169 LEU A O 1
ATOM 1329 N N . TYR A 1 170 ? -35.594 -5.674 30.320 1.00 84.31 170 TYR A N 1
ATOM 1330 C CA . TYR A 1 170 ? -36.719 -6.579 30.539 1.00 84.31 170 TYR A CA 1
ATOM 1331 C C . TYR A 1 170 ? -38.045 -5.858 30.280 1.00 84.31 170 TYR A C 1
ATOM 1333 O O . TYR A 1 170 ? -38.354 -4.852 30.923 1.00 84.31 170 TYR A O 1
ATOM 1341 N N . LEU A 1 171 ? -38.849 -6.399 29.358 1.00 90.12 171 LEU A N 1
ATOM 1342 C CA . LEU A 1 171 ? -40.238 -5.993 29.133 1.00 90.12 171 LEU A CA 1
ATOM 1343 C C . LEU A 1 171 ? -41.169 -6.973 29.852 1.00 90.12 171 LEU A C 1
ATOM 1345 O O . LEU A 1 171 ? -41.232 -8.150 29.498 1.00 90.12 171 LEU A O 1
ATOM 1349 N N . LEU A 1 172 ? -41.911 -6.482 30.843 1.00 88.00 172 LEU A N 1
ATOM 1350 C CA . LEU A 1 172 ? -42.879 -7.271 31.601 1.00 88.00 172 LEU A CA 1
ATOM 1351 C C . LEU A 1 172 ? -44.296 -6.806 31.263 1.00 88.00 172 LEU A C 1
ATOM 1353 O O . LEU A 1 172 ? -44.629 -5.634 31.433 1.00 88.00 172 LEU A O 1
ATOM 1357 N N . ILE A 1 173 ? -45.134 -7.737 30.802 1.00 89.06 173 ILE A N 1
ATOM 1358 C CA . ILE A 1 173 ? -46.549 -7.492 30.506 1.00 89.06 173 ILE A CA 1
ATOM 1359 C C . ILE A 1 173 ? -47.382 -8.317 31.482 1.00 89.06 173 ILE A C 1
ATOM 1361 O O . ILE A 1 173 ? -47.349 -9.547 31.454 1.00 89.06 173 ILE A O 1
ATOM 1365 N N . GLN A 1 174 ? -48.132 -7.642 32.348 1.00 89.00 174 GLN A N 1
ATOM 1366 C CA . GLN A 1 174 ? -49.006 -8.274 33.330 1.00 89.00 174 GLN A CA 1
ATOM 1367 C C . GLN A 1 174 ? -50.464 -7.949 33.012 1.00 89.00 174 GLN A C 1
ATOM 1369 O O . GLN A 1 174 ? -50.855 -6.789 32.899 1.00 89.00 174 GLN A O 1
ATOM 1374 N N . SER A 1 175 ? -51.275 -8.994 32.879 1.00 86.31 175 SER A N 1
ATOM 1375 C CA . SER A 1 175 ? -52.719 -8.912 32.669 1.00 86.31 175 SER A CA 1
ATOM 1376 C C . SER A 1 175 ? -53.422 -9.373 33.939 1.00 86.31 175 SER A C 1
ATOM 1378 O O . SER A 1 175 ? -53.186 -10.494 34.393 1.00 86.31 175 SER A O 1
ATOM 1380 N N . ASN A 1 176 ? -54.292 -8.539 34.513 1.00 75.62 176 ASN A N 1
ATOM 1381 C CA . ASN A 1 176 ? -55.116 -8.957 35.644 1.00 75.62 176 ASN A CA 1
ATOM 1382 C C . ASN A 1 176 ? -56.545 -9.254 35.175 1.00 75.62 176 ASN A C 1
ATOM 1384 O O . ASN A 1 176 ? -57.348 -8.352 34.937 1.00 75.62 176 ASN A O 1
ATOM 1388 N N . HIS A 1 177 ? -56.863 -10.541 35.028 1.00 78.12 177 HIS A N 1
ATOM 1389 C CA . HIS A 1 177 ? -58.165 -10.993 34.529 1.00 78.12 177 HIS A CA 1
ATOM 1390 C C . HIS A 1 177 ? -59.281 -10.965 35.582 1.00 78.12 177 HIS A C 1
ATOM 1392 O O . HIS A 1 177 ? -60.448 -11.110 35.217 1.00 78.12 177 HIS A O 1
ATOM 1398 N N . ASN A 1 178 ? -58.935 -10.758 36.856 1.00 78.88 178 ASN A N 1
ATOM 1399 C CA . ASN A 1 178 ? -59.856 -10.898 37.985 1.00 78.88 178 ASN A CA 1
ATOM 1400 C C . ASN A 1 178 ? -60.508 -9.573 38.420 1.00 78.88 178 ASN A C 1
ATOM 1402 O O . ASN A 1 178 ? -61.294 -9.567 39.363 1.00 78.88 178 ASN A O 1
ATOM 1406 N N . VAL A 1 179 ? -60.198 -8.455 37.752 1.00 75.69 179 VAL A N 1
ATOM 1407 C CA . VAL A 1 179 ? -60.734 -7.122 38.071 1.00 75.69 179 VAL A CA 1
ATOM 1408 C C . VAL A 1 179 ? -61.341 -6.494 36.811 1.00 75.69 179 VAL A C 1
ATOM 1410 O O . VAL A 1 179 ? -60.747 -6.547 35.734 1.00 75.69 179 VAL A O 1
ATOM 1413 N N . LEU A 1 180 ? -62.544 -5.919 36.939 1.00 74.44 180 LEU A N 1
ATOM 1414 C CA . LEU A 1 180 ? -63.193 -5.105 35.906 1.00 74.44 180 LEU A CA 1
ATOM 1415 C C . LEU A 1 180 ? -63.132 -3.617 36.306 1.00 74.44 180 LEU A C 1
ATOM 1417 O O . LEU A 1 180 ? -63.437 -3.310 37.459 1.00 74.44 180 LEU A O 1
ATOM 1421 N N . PRO A 1 181 ? -62.797 -2.694 35.383 1.00 77.94 181 PRO A N 1
ATOM 1422 C CA . PRO A 1 181 ? -62.400 -2.938 33.994 1.00 77.94 181 PRO A CA 1
ATOM 1423 C C . PRO A 1 181 ? -61.018 -3.604 33.897 1.00 77.94 181 PRO A C 1
ATOM 1425 O O . PRO A 1 181 ? -60.145 -3.371 34.731 1.00 77.94 181 PRO A O 1
ATOM 1428 N N . ARG A 1 182 ? -60.827 -4.442 32.869 1.00 80.56 182 ARG A N 1
ATOM 1429 C CA . ARG A 1 182 ? -59.542 -5.115 32.627 1.00 80.56 182 ARG A CA 1
ATOM 1430 C C . ARG A 1 182 ? -58.464 -4.075 32.344 1.00 80.56 182 ARG A C 1
ATOM 1432 O O . ARG A 1 182 ? -58.661 -3.200 31.502 1.00 80.56 182 ARG A O 1
ATOM 1439 N N . SER A 1 183 ? -57.320 -4.218 32.996 1.00 81.88 183 SER A N 1
ATOM 1440 C CA . SER A 1 183 ? -56.141 -3.385 32.776 1.00 81.88 183 SER A CA 1
ATOM 1441 C C . SER A 1 183 ? -54.916 -4.252 32.494 1.00 81.88 183 SER A C 1
ATOM 1443 O O . SER A 1 183 ? -54.836 -5.412 32.909 1.00 81.88 183 SER A O 1
ATOM 1445 N N . ILE A 1 184 ? -53.972 -3.682 31.746 1.00 88.50 184 ILE A N 1
ATOM 1446 C CA . ILE A 1 184 ? -52.661 -4.272 31.480 1.00 88.50 184 ILE A CA 1
ATOM 1447 C C . ILE A 1 184 ? -51.619 -3.345 32.095 1.00 88.50 184 ILE A C 1
ATOM 1449 O O . ILE A 1 184 ? -51.676 -2.130 31.911 1.00 88.50 184 ILE A O 1
ATOM 1453 N N . LEU A 1 185 ? -50.671 -3.932 32.815 1.00 85.62 185 LEU A N 1
ATOM 1454 C CA . LEU A 1 185 ? -49.464 -3.270 33.285 1.00 85.62 185 LEU A CA 1
ATOM 1455 C C . LEU A 1 185 ? -48.331 -3.603 32.317 1.00 85.62 185 LEU A C 1
ATOM 1457 O O . LEU A 1 185 ? -48.042 -4.774 32.072 1.00 85.62 185 LEU A O 1
ATOM 1461 N N . ILE A 1 186 ? -47.718 -2.563 31.758 1.00 90.94 186 ILE A N 1
ATOM 1462 C CA . ILE A 1 186 ? -46.518 -2.662 30.930 1.00 90.94 186 ILE A CA 1
ATOM 1463 C C . ILE A 1 186 ? -45.394 -2.008 31.723 1.00 90.94 186 ILE A C 1
ATOM 1465 O O . ILE A 1 186 ? -45.439 -0.804 31.978 1.00 90.94 186 ILE A O 1
ATOM 1469 N N . SER A 1 187 ? -44.405 -2.803 32.113 1.00 86.94 187 SER A N 1
ATOM 1470 C CA . SER A 1 187 ? -43.274 -2.352 32.920 1.00 86.94 187 SER A CA 1
ATOM 1471 C C . SER A 1 187 ? -41.970 -2.601 32.171 1.00 86.94 187 SER A C 1
ATOM 1473 O O . SER A 1 187 ? -41.772 -3.677 31.604 1.00 86.94 187 SER A O 1
ATOM 1475 N N . PHE A 1 188 ? -41.069 -1.621 32.209 1.00 89.50 188 PHE A N 1
ATOM 1476 C CA . PHE A 1 188 ? -39.687 -1.769 31.761 1.00 89.50 188 PHE A CA 1
ATOM 1477 C C . PHE A 1 188 ? -38.776 -1.842 32.984 1.00 89.50 188 PHE A C 1
ATOM 1479 O O . PHE A 1 188 ? -38.902 -1.030 33.899 1.00 89.50 188 PHE A O 1
ATOM 1486 N N . SER A 1 189 ? -37.864 -2.806 32.995 1.00 83.25 189 SER A N 1
ATOM 1487 C CA . SER A 1 189 ? -36.805 -2.913 33.997 1.00 83.25 189 SER A CA 1
ATOM 1488 C C . SER A 1 189 ? -35.453 -2.965 33.288 1.00 83.25 189 SER A C 1
ATOM 1490 O O . SER A 1 189 ? -35.312 -3.630 32.262 1.00 83.25 189 SER A O 1
ATOM 1492 N N . ILE A 1 190 ? -34.487 -2.208 33.808 1.00 83.00 190 ILE A N 1
ATOM 1493 C CA . ILE A 1 190 ? -33.089 -2.212 33.374 1.00 83.00 190 ILE A CA 1
ATOM 1494 C C . ILE A 1 190 ? -32.294 -2.939 34.448 1.00 83.00 190 ILE A C 1
ATOM 1496 O O . ILE A 1 190 ? -32.407 -2.587 35.622 1.00 83.00 190 ILE A O 1
ATOM 1500 N N . ASP A 1 191 ? -31.493 -3.915 34.038 1.00 78.19 191 ASP A N 1
ATOM 1501 C CA . ASP A 1 191 ? -30.473 -4.517 34.890 1.00 78.19 191 ASP A CA 1
ATOM 1502 C C . ASP A 1 191 ? -29.083 -4.061 34.434 1.00 78.19 191 ASP A C 1
ATOM 1504 O O . ASP A 1 191 ? -28.787 -4.016 33.233 1.00 78.19 191 ASP A O 1
ATOM 1508 N N . THR A 1 192 ? -28.258 -3.691 35.409 1.00 59.34 192 THR A N 1
ATOM 1509 C CA . THR A 1 192 ? -26.876 -3.238 35.238 1.00 59.34 192 THR A CA 1
ATOM 1510 C C . THR A 1 192 ? -25.959 -4.349 35.748 1.00 59.34 192 THR A C 1
ATOM 1512 O O . THR A 1 192 ? -25.501 -4.309 36.891 1.00 59.34 192 THR A O 1
ATOM 1515 N N . SER A 1 193 ? -25.730 -5.392 34.948 1.00 55.81 193 SER A N 1
ATOM 1516 C CA . SER A 1 193 ? -24.782 -6.449 35.317 1.00 55.81 193 SER A CA 1
ATOM 1517 C C . SER A 1 193 ? -23.364 -6.046 34.905 1.00 55.81 193 SER A C 1
ATOM 1519 O O . SER A 1 193 ? -23.117 -5.846 33.713 1.00 55.81 193 SER A O 1
ATOM 1521 N N . ALA A 1 194 ? -22.470 -5.930 35.891 1.00 48.97 194 ALA A N 1
ATOM 1522 C CA . ALA A 1 194 ? -21.027 -5.734 35.718 1.00 48.97 194 ALA A CA 1
ATOM 1523 C C . ALA A 1 194 ? -20.310 -7.022 35.285 1.00 48.97 194 ALA A C 1
ATOM 1525 O O . ALA A 1 194 ? -20.737 -8.112 35.734 1.00 48.97 194 ALA A O 1
#

InterPro domains:
  IPR003599 Immunoglobulin domain subtype [SM00409] (88-163)
  IPR007110 Immunoglobulin-like domain [PS50835] (78-163)
  IPR013783 Immunoglobulin-like fold [G3DSA:2.60.40.10] (1-79)
  IPR013783 Immunoglobulin-like fold [G3DSA:2.60.40.10] (81-164)
  IPR036179 Immunoglobulin-like domain superfamily [SSF48726] (86-149)
  IPR056386 B-cell receptor CD22, first Ig-like domain [PF24518] (36-79)

Organism: Scleropages formosus (NCBI:txid113540)

pLDDT: mean 88.17, std 8.15, range [48.97, 97.81]

Foldseek 3Di:
DKAFPDQQQPDLEGLDDPVRHRHDPVNSVQKDQPADLPPRRDIDGHPDDQVRFGWMKDWDDDPVDIDIDNHTDTDDDWAKDWDKDWPVGPDAAAFFIKMKIFIDTDPDDCPPFFKWKDWPNRTDPHGDRMDTDNGDDPVPFGWMWMDTPVDDDIHDTDTDDYDDFDKDKDWDWDWDPPDPPTDIDTDIDIDGDD

Radius of gyration: 29.65 Å; chains: 1; bounding box: 89×29×73 Å